Protein 9PYV (pdb70)

Radius of gyration: 16.97 Å; Cα contacts (8 Å, |Δi|>4): 431; chains: 1; bounding box: 30×45×48 Å

Nearest PDB structures (foldseek):
  2jhq-assembly1_A  TM=9.479E-01  e=1.042E-28  Vibrio cholerae
  3tr7-assembly1_A  TM=9.504E-01  e=1.288E-27  Coxiella burnetii
  3zor-assembly1_A  TM=9.612E-01  e=3.854E-27  Bacillus subtilis subsp. subtilis str. 168
  8ail-assembly1_M  TM=9.532E-01  e=1.399E-26  Bacillus wiedmannii
  8i6d-assembly1_A  TM=9.274E-01  e=1.652E-24  Mycobacterium tuberculosis H37Rv

Structure (mmCIF, N/CA/C/O backbone):
data_9PYV
#
_entry.id   9PYV
#
_cell.length_a   32.629
_cell.length_b   63.006
_cell.length_c   126.224
_cell.angle_alpha   90.00
_cell.angle_beta   90.00
_cell.angle_gamma   90.00
#
_symmetry.space_group_name_H-M   'P 21 21 21'
#
loop_
_entity.id
_entity.type
_entity.pdbx_description
1 polymer 'Uracil-DNA glycosylase'
2 non-polymer 'CHLORIDE ION'
3 non-polymer 'SULFATE ION'
4 water water
#
loop_
_atom_site.group_PDB
_atom_site.id
_atom_site.type_symbol
_atom_site.label_atom_id
_atom_site.label_alt_id
_atom_site.label_comp_id
_atom_site.label_asym_id
_atom_site.label_entity_id
_atom_site.label_seq_id
_atom_site.pdbx_PDB_ins_code
_atom_site.Cartn_x
_atom_site.Cartn_y
_atom_site.Cartn_z
_atom_site.occupancy
_atom_site.B_iso_or_equiv
_atom_site.auth_seq_id
_atom_site.auth_comp_id
_atom_site.auth_asym_id
_atom_site.auth_atom_id
_atom_site.pdbx_PDB_model_num
ATOM 1 N N . THR A 1 9 ? -12.279 -12.817 -28.052 1.00 37.60 33 THR A N 1
ATOM 2 C CA . THR A 1 9 ? -12.048 -11.379 -27.843 1.00 35.15 33 THR A CA 1
ATOM 3 C C . THR A 1 9 ? -12.324 -10.610 -29.132 1.00 36.36 33 THR A C 1
ATOM 4 O O . THR A 1 9 ? -11.838 -11.008 -30.195 1.00 40.20 33 THR A O 1
ATOM 8 N N . PRO A 1 10 ? -13.080 -9.509 -29.043 1.00 34.85 34 PRO A N 1
ATOM 9 C CA . PRO A 1 10 ? -13.288 -8.670 -30.233 1.00 33.75 34 PRO A CA 1
ATOM 10 C C . PRO A 1 10 ? -11.966 -8.197 -30.819 1.00 31.45 34 PRO A C 1
ATOM 11 O O . PRO A 1 10 ? -11.022 -7.887 -30.090 1.00 27.76 34 PRO A O 1
ATOM 15 N N . THR A 1 11 ? -11.917 -8.105 -32.146 1.00 28.14 35 THR A N 1
ATOM 16 C CA . THR A 1 11 ? -10.752 -7.525 -32.787 1.00 27.90 35 THR A CA 1
ATOM 17 C C . THR A 1 11 ? -10.490 -6.125 -32.232 1.00 20.80 35 THR A C 1
ATOM 18 O O . THR A 1 11 ? -11.385 -5.442 -31.722 1.00 20.90 35 THR A O 1
ATOM 22 N N . LEU A 1 12 ? -9.242 -5.682 -32.343 1.00 16.93 36 LEU A N 1
ATOM 23 C CA . LEU A 1 12 ? -8.918 -4.366 -31.809 1.00 16.26 36 LEU A CA 1
ATOM 24 C C . LEU A 1 12 ? -9.680 -3.280 -32.558 1.00 19.73 36 LEU A C 1
ATOM 25 O O . LEU A 1 12 ? -10.166 -2.324 -31.948 1.00 16.66 36 LEU A O 1
ATOM 30 N N . GLU A 1 13 ? -9.826 -3.428 -33.882 1.00 19.61 37 GLU A N 1
ATOM 31 C CA . GLU A 1 13 ? -10.578 -2.432 -34.643 1.00 18.53 37 GLU A CA 1
ATOM 32 C C . GLU A 1 13 ? -12.018 -2.351 -34.148 1.00 20.36 37 GLU A C 1
ATOM 33 O O . GLU A 1 13 ? -12.573 -1.257 -33.994 1.00 20.78 37 GLU A O 1
ATOM 39 N N . SER A 1 14 ? -12.625 -3.493 -33.841 1.00 19.45 38 SER A N 1
ATOM 40 C CA . SER A 1 14 ? -13.993 -3.452 -33.356 1.00 20.84 38 SER A CA 1
ATOM 41 C C . SER A 1 14 ? -14.049 -2.787 -31.983 1.00 18.35 38 SER A C 1
ATOM 42 O O . SER A 1 14 ? -15.049 -2.141 -31.653 1.00 19.74 38 SER A O 1
ATOM 45 N N . GLN A 1 15 ? -12.969 -2.892 -31.190 1.00 18.13 39 GLN A N 1
ATOM 46 C CA . GLN A 1 15 ? -12.941 -2.230 -29.886 1.00 18.49 39 GLN A CA 1
ATOM 47 C C . GLN A 1 15 ? -12.763 -0.720 -30.046 1.00 15.71 39 GLN A C 1
ATOM 48 O O . GLN A 1 15 ? -13.375 0.053 -29.307 1.00 15.28 39 GLN A O 1
ATOM 54 N N . PHE A 1 16 ? -11.974 -0.271 -31.033 1.00 18.47 40 PHE A N 1
ATOM 55 C CA . PHE A 1 16 ? -11.942 1.160 -31.335 1.00 15.25 40 PHE A CA 1
ATOM 56 C C . PHE A 1 16 ? -13.317 1.645 -31.790 1.00 20.17 40 PHE A C 1
ATOM 57 O O . PHE A 1 16 ? -13.772 2.732 -31.405 1.00 18.37 40 PHE A O 1
ATOM 65 N N . ASP A 1 17 ? -13.964 0.875 -32.669 1.00 19.22 41 ASP A N 1
ATOM 66 C CA . ASP A 1 17 ? -15.247 1.303 -33.221 1.00 21.33 41 ASP A CA 1
ATOM 67 C C . ASP A 1 17 ? -16.327 1.379 -32.145 1.00 22.38 41 ASP A C 1
ATOM 68 O O . ASP A 1 17 ? -17.268 2.171 -32.271 1.00 22.54 41 ASP A O 1
ATOM 73 N N . ALA A 1 18 ? -16.216 0.565 -31.089 1.00 18.17 42 ALA A N 1
ATOM 74 C CA . ALA A 1 18 ? -17.206 0.550 -30.019 1.00 20.59 42 ALA A CA 1
ATOM 75 C C . ALA A 1 18 ? -17.073 1.715 -29.047 1.00 21.31 42 ALA A C 1
ATOM 76 O O . ALA A 1 18 ? -17.932 1.875 -28.172 1.00 22.83 42 ALA A O 1
ATOM 78 N N . LEU A 1 19 ? -16.017 2.513 -29.147 1.00 19.34 43 LEU A N 1
ATOM 79 C CA . LEU A 1 19 ? -15.862 3.630 -28.235 1.00 17.08 43 LEU A CA 1
ATOM 80 C C . LEU A 1 19 ? -16.955 4.668 -28.469 1.00 17.05 43 LEU A C 1
ATOM 81 O O . LEU A 1 19 ? -17.508 4.760 -29.562 1.00 20.72 43 LEU A O 1
ATOM 86 N N . PRO A 1 20 ? -17.265 5.475 -27.450 1.00 19.61 44 PRO A N 1
ATOM 87 C CA . PRO A 1 20 ? -18.233 6.554 -27.642 1.00 25.98 44 PRO A CA 1
ATOM 88 C C . PRO A 1 20 ? -17.742 7.543 -28.681 1.00 20.68 44 PRO A C 1
ATOM 89 O O . PRO A 1 20 ? -16.526 7.724 -28.857 1.00 19.05 44 PRO A O 1
ATOM 93 N N . PRO A 1 21 ? -18.654 8.252 -29.340 1.00 24.22 45 PRO A N 1
ATOM 94 C CA . PRO A 1 21 ? -18.208 9.169 -30.408 1.00 23.35 45 PRO A CA 1
ATOM 95 C C . PRO A 1 21 ? -17.205 10.200 -29.926 1.00 24.41 45 PRO A C 1
ATOM 96 O O . PRO A 1 21 ? -16.291 10.566 -30.673 1.00 19.62 45 PRO A O 1
ATOM 100 N N . ASP A 1 22 ? -17.360 10.681 -28.692 1.00 16.95 46 ASP A N 1
ATOM 101 C CA . ASP A 1 22 ? -16.430 11.669 -28.151 1.00 18.31 46 ASP A CA 1
ATOM 102 C C . ASP A 1 22 ? -15.007 11.117 -28.051 1.00 18.49 46 ASP A C 1
ATOM 103 O O . ASP A 1 22 ? -14.031 11.828 -28.331 1.00 15.50 46 ASP A O 1
ATOM 108 N N . TRP A 1 23 ? -14.852 9.851 -27.654 1.00 15.40 47 TRP A N 1
ATOM 109 C CA . TRP A 1 23 ? -13.506 9.275 -27.645 1.00 11.87 47 TRP A CA 1
ATOM 110 C C . TRP A 1 23 ? -13.009 9.006 -29.072 1.00 16.27 47 TRP A C 1
ATOM 111 O O . TRP A 1 23 ? -11.830 9.219 -29.380 1.00 12.70 47 TRP A O 1
ATOM 122 N N . ARG A 1 24 ? -13.890 8.541 -29.956 1.00 12.82 48 ARG A N 1
ATOM 123 C CA . ARG A 1 24 ? -13.460 8.308 -31.340 1.00 18.08 48 ARG A CA 1
ATOM 124 C C . ARG A 1 24 ? -12.960 9.602 -31.977 1.00 12.65 48 ARG A C 1
ATOM 125 O O . ARG A 1 24 ? -11.980 9.600 -32.726 1.00 14.60 48 ARG A O 1
ATOM 133 N N . ALA A 1 25 ? -13.601 10.726 -31.664 1.00 14.69 49 ALA A N 1
ATOM 134 C CA . ALA A 1 25 ? -13.137 12.006 -32.183 1.00 17.49 49 ALA A CA 1
ATOM 135 C C . ALA A 1 25 ? -11.748 12.363 -31.657 1.00 17.54 49 ALA A C 1
ATOM 136 O O . ALA A 1 25 ? -10.906 12.885 -32.403 1.00 16.63 49 ALA A O 1
ATOM 138 N N . ILE A 1 26 ? -11.486 12.092 -30.374 1.00 12.97 50 ILE A N 1
ATOM 139 C CA . ILE A 1 26 ? -10.167 12.358 -29.799 1.00 15.32 50 ILE A CA 1
ATOM 140 C C . ILE A 1 26 ? -9.106 11.434 -30.399 1.00 13.17 50 ILE A C 1
ATOM 141 O O . ILE A 1 26 ? -7.946 11.834 -30.550 1.00 16.11 50 ILE A O 1
ATOM 146 N N . LEU A 1 27 ? -9.459 10.199 -30.748 1.00 13.45 51 LEU A N 1
ATOM 147 C CA . LEU A 1 27 ? -8.472 9.264 -31.289 1.00 12.89 51 LEU A CA 1
ATOM 148 C C . LEU A 1 27 ? -8.325 9.350 -32.808 1.00 12.92 51 LEU A C 1
ATOM 149 O O . LEU A 1 27 ? -7.444 8.680 -33.373 1.00 15.37 51 LEU A O 1
ATOM 154 N N . GLU A 1 28 ? -9.141 10.160 -33.477 1.00 14.09 52 GLU A N 1
ATOM 155 C CA . GLU A 1 28 ? -9.148 10.158 -34.938 1.00 17.64 52 GLU A CA 1
ATOM 156 C C . GLU A 1 28 ? -7.780 10.437 -35.545 1.00 18.49 52 GLU A C 1
ATOM 157 O O . GLU A 1 28 ? -7.467 9.823 -36.570 1.00 16.96 52 GLU A O 1
ATOM 163 N N . PRO A 1 29 ? -6.930 11.309 -35.001 1.00 13.29 53 PRO A N 1
ATOM 164 C CA . PRO A 1 29 ? -5.603 11.473 -35.620 1.00 13.35 53 PRO A CA 1
ATOM 165 C C . PRO A 1 29 ? -4.828 10.180 -35.645 1.00 14.54 53 PRO A C 1
ATOM 166 O O . PRO A 1 29 ? -4.080 9.925 -36.593 1.00 16.85 53 PRO A O 1
ATOM 170 N N . PHE A 1 30 ? -5.002 9.332 -34.628 1.00 11.56 54 PHE A N 1
ATOM 171 C CA . PHE A 1 30 ? -4.294 8.057 -34.636 1.00 10.80 54 PHE A CA 1
ATOM 172 C C . PHE A 1 30 ? -4.973 7.055 -35.559 1.00 11.51 54 PHE A C 1
ATOM 173 O O . PHE A 1 30 ? -4.307 6.346 -36.326 1.00 12.70 54 PHE A O 1
ATOM 181 N N . VAL A 1 31 ? -6.299 7.014 -35.534 1.00 13.50 55 VAL A N 1
ATOM 182 C CA . VAL A 1 31 ? -7.014 6.045 -36.350 1.00 15.94 55 VAL A CA 1
ATOM 183 C C . VAL A 1 31 ? -6.805 6.325 -37.838 1.00 18.21 55 VAL A C 1
ATOM 184 O O . VAL A 1 31 ? -6.86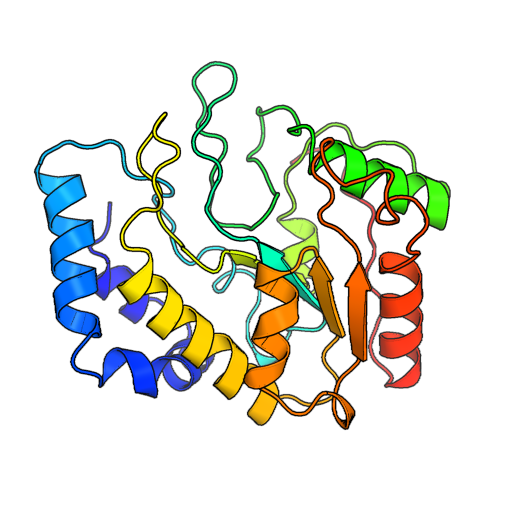9 5.411 -38.676 1.00 20.54 55 VAL A O 1
ATOM 188 N N . ALA A 1 32 ? -6.555 7.583 -38.198 1.00 14.89 56 ALA A N 1
ATOM 189 C CA . ALA A 1 32 ? -6.306 7.977 -39.568 1.00 16.36 56 ALA A CA 1
ATOM 190 C C . ALA A 1 32 ? -4.847 7.832 -39.975 1.00 18.45 56 ALA A C 1
ATOM 191 O O . ALA A 1 32 ? -4.527 8.034 -41.143 1.00 22.62 56 ALA A O 1
ATOM 193 N N . SER A 1 33 ? -3.961 7.515 -39.035 1.00 17.26 57 SER A N 1
ATOM 194 C CA . SER A 1 33 ? -2.529 7.449 -39.268 1.00 18.36 57 SER A CA 1
ATOM 195 C C . SER A 1 33 ? -2.117 6.085 -39.813 1.00 20.83 57 SER A C 1
ATOM 196 O O . SER A 1 33 ? -2.857 5.103 -39.736 1.00 18.34 57 SER A O 1
ATOM 199 N N . ASP A 1 34 ? -0.887 6.035 -40.341 1.00 22.36 58 ASP A N 1
ATOM 200 C CA . ASP A 1 34 ? -0.290 4.799 -40.827 1.00 22.83 58 ASP A CA 1
ATOM 201 C C . ASP A 1 34 ? 0.005 3.788 -39.729 1.00 21.24 58 ASP A C 1
ATOM 202 O O . ASP A 1 34 ? 0.316 2.642 -40.046 1.00 19.95 58 ASP A O 1
ATOM 207 N N . ALA A 1 35 ? -0.054 4.176 -38.454 1.00 17.94 59 ALA A N 1
ATOM 208 C CA . ALA A 1 35 ? 0.223 3.243 -37.370 1.00 15.53 59 ALA A CA 1
ATOM 209 C C . ALA A 1 35 ? -0.987 2.439 -36.916 1.00 15.06 59 ALA A C 1
ATOM 210 O O . ALA A 1 35 ? -0.807 1.456 -36.186 1.00 16.14 59 ALA A O 1
ATOM 212 N N . TYR A 1 36 ? -2.209 2.847 -37.290 1.00 16.91 60 TYR A N 1
ATOM 213 C CA . TYR A 1 36 ? -3.426 2.199 -36.788 1.00 14.57 60 TYR A CA 1
ATOM 214 C C . TYR A 1 36 ? -3.555 0.754 -37.263 1.00 14.28 60 TYR A C 1
ATOM 215 O O . TYR A 1 36 ? -3.699 -0.168 -36.456 1.00 14.04 60 TYR A O 1
ATOM 224 N N . ALA A 1 37 ? -3.591 0.545 -38.582 1.00 15.03 61 ALA A N 1
ATOM 225 C CA . ALA A 1 37 ? -3.758 -0.815 -39.095 1.00 14.44 61 ALA A CA 1
ATOM 226 C C . ALA A 1 37 ? -2.669 -1.752 -38.597 1.00 15.96 61 ALA A C 1
ATOM 227 O O . ALA A 1 37 ? -2.993 -2.873 -38.170 1.00 14.76 61 ALA A O 1
ATOM 229 N N . PRO A 1 38 ? -1.380 -1.383 -38.607 1.00 14.07 62 PRO A N 1
ATOM 230 C CA . PRO A 1 38 ? -0.371 -2.321 -38.090 1.00 15.52 62 PRO A CA 1
ATOM 231 C C . PRO A 1 38 ? -0.570 -2.691 -36.629 1.00 16.66 62 PRO A C 1
ATOM 232 O O . PRO A 1 38 ? -0.339 -3.846 -36.254 1.00 15.57 62 PRO A O 1
ATOM 236 N N . LEU A 1 39 ? -0.927 -1.731 -35.774 1.00 14.24 63 LEU A N 1
ATOM 237 C CA . LEU A 1 39 ? -1.228 -2.062 -34.375 1.00 12.70 63 LEU A CA 1
ATOM 238 C C . LEU A 1 39 ? -2.370 -3.064 -34.281 1.00 10.87 63 LEU A C 1
ATOM 239 O O . LEU A 1 39 ? -2.266 -4.074 -33.573 1.00 12.83 63 LEU A O 1
ATOM 244 N N . CYS A 1 40 ? -3.459 -2.822 -35.014 1.00 11.81 64 CYS A N 1
ATOM 245 C CA . CYS A 1 40 ? -4.594 -3.751 -35.009 1.00 14.69 64 CYS A CA 1
ATOM 246 C C . CYS A 1 40 ? -4.188 -5.144 -35.486 1.00 14.31 64 CYS A C 1
ATOM 247 O O . CYS A 1 40 ? -4.560 -6.152 -34.876 1.00 14.07 64 CYS A O 1
ATOM 250 N N . ARG A 1 41 ? -3.409 -5.221 -36.562 1.00 12.75 65 ARG A N 1
ATOM 251 C CA . ARG A 1 41 ? -3.007 -6.536 -37.054 1.00 11.84 65 ARG A CA 1
ATOM 252 C C . ARG A 1 41 ? -2.077 -7.234 -36.075 1.00 12.08 65 ARG A C 1
ATOM 253 O O . ARG A 1 41 ? -2.078 -8.462 -35.990 1.00 14.68 65 ARG A O 1
ATOM 261 N N . PHE A 1 42 ? -1.226 -6.480 -35.393 1.00 14.69 66 PHE A N 1
ATOM 262 C CA . PHE A 1 42 ? -0.299 -7.099 -34.452 1.00 13.97 66 PHE A CA 1
ATOM 263 C C . PHE A 1 42 ? -1.045 -7.705 -33.272 1.00 11.95 66 PHE A C 1
ATOM 264 O O . PHE A 1 42 ? -0.853 -8.882 -32.933 1.00 12.94 66 PHE A O 1
ATOM 272 N N . VAL A 1 43 ? -1.889 -6.902 -32.617 1.00 11.40 67 VAL A N 1
ATOM 273 C CA . VAL A 1 43 ? -2.623 -7.393 -31.450 1.00 12.59 67 VAL A CA 1
ATOM 274 C C . VAL A 1 43 ? -3.528 -8.556 -31.843 1.00 12.72 67 VAL A C 1
ATOM 275 O O . VAL A 1 43 ? -3.544 -9.595 -31.175 1.00 13.27 67 VAL A O 1
ATOM 279 N N . ASP A 1 44 ? -4.303 -8.394 -32.926 1.00 14.74 68 ASP A N 1
ATOM 280 C CA . ASP A 1 44 ? -5.168 -9.466 -33.404 1.00 13.50 68 ASP A CA 1
ATOM 281 C C . ASP A 1 44 ? -4.381 -10.723 -33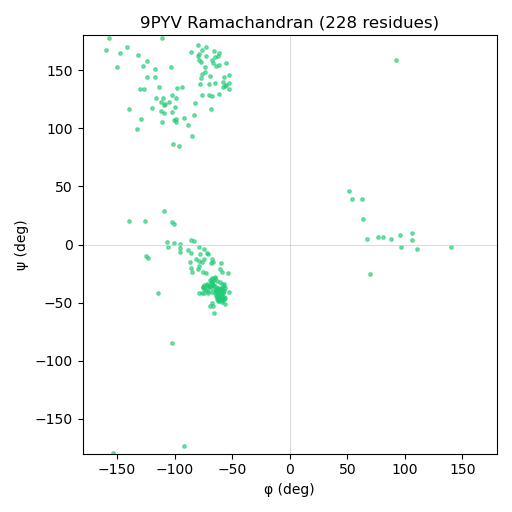.771 1.00 12.87 68 ASP A C 1
ATOM 282 O O . ASP A 1 44 ? -4.846 -11.843 -33.534 1.00 14.16 68 ASP A O 1
ATOM 287 N N . GLY A 1 45 ? -3.201 -10.563 -34.374 1.00 13.92 69 GLY A N 1
ATOM 288 C CA . GLY A 1 45 ? -2.413 -11.738 -34.735 1.00 12.60 69 GLY A CA 1
ATOM 289 C C . GLY A 1 45 ? -1.838 -12.444 -33.519 1.00 12.35 69 GLY A C 1
ATOM 290 O O . GLY A 1 45 ? -1.772 -13.678 -33.477 1.00 14.01 69 GLY A O 1
ATOM 291 N N . GLU A 1 46 ? -1.443 -11.671 -32.500 1.00 11.59 70 GLU A N 1
ATOM 292 C CA . GLU A 1 46 ? -0.967 -12.281 -31.258 1.00 12.09 70 GLU A CA 1
ATOM 293 C C . GLU A 1 46 ? -2.061 -13.119 -30.608 1.00 14.15 70 GLU A C 1
ATOM 294 O O . GLU A 1 46 ? -1.812 -14.242 -30.160 1.00 14.75 70 GLU A O 1
ATOM 300 N N . ARG A 1 47 ? -3.273 -12.567 -30.508 1.00 13.66 71 ARG A N 1
ATOM 301 C CA . ARG A 1 47 ? -4.391 -13.344 -29.984 1.00 13.99 71 ARG A CA 1
ATOM 302 C C . ARG A 1 47 ? -4.688 -14.560 -30.854 1.00 18.55 71 ARG A C 1
ATOM 303 O O . ARG A 1 47 ? -4.928 -15.664 -30.341 1.00 16.97 71 ARG A O 1
ATOM 311 N N . ALA A 1 48 ? -4.680 -14.380 -32.179 1.00 15.04 72 ALA A N 1
ATOM 312 C CA . ALA A 1 48 ? -4.992 -15.481 -33.084 1.00 16.27 72 ALA A CA 1
ATOM 313 C C . ALA A 1 48 ? -3.978 -16.606 -32.968 1.00 16.69 72 ALA A C 1
ATOM 314 O O . ALA A 1 48 ? -4.310 -17.771 -33.214 1.00 18.16 72 ALA A O 1
ATOM 316 N N . ALA A 1 49 ? -2.727 -16.272 -32.659 1.00 15.63 73 ALA A N 1
ATOM 317 C CA . ALA A 1 49 ? -1.681 -17.262 -32.495 1.00 16.11 73 ALA A CA 1
ATOM 318 C C . ALA A 1 49 ? -1.733 -17.961 -31.142 1.00 20.17 73 ALA A C 1
ATOM 319 O O . ALA A 1 49 ? -0.928 -18.860 -30.897 1.00 20.45 73 ALA A O 1
ATOM 321 N N . GLY A 1 50 ? -2.658 -17.576 -30.271 1.00 17.16 74 GLY A N 1
ATOM 322 C CA . GLY A 1 50 ? -2.875 -18.287 -29.036 1.00 23.61 74 GLY A CA 1
ATOM 323 C C . GLY A 1 50 ? -2.162 -17.705 -27.849 1.00 18.03 74 GLY A C 1
ATOM 324 O O . GLY A 1 50 ? -2.135 -18.346 -26.784 1.00 22.05 74 GLY A O 1
ATOM 325 N N . LYS A 1 51 ? -1.557 -16.536 -27.998 1.00 17.46 75 LYS A N 1
ATOM 326 C CA . LYS A 1 51 ? -0.906 -15.903 -26.864 1.00 19.55 75 LYS A CA 1
ATOM 327 C C . LYS A 1 51 ? -1.940 -15.338 -25.906 1.00 17.69 75 LYS A C 1
ATOM 328 O O . LYS A 1 51 ? -3.034 -14.934 -26.309 1.00 22.69 75 LYS A O 1
ATOM 334 N N . ALA A 1 52 ? -1.584 -15.346 -24.622 1.00 20.19 76 ALA A N 1
ATOM 335 C CA . ALA A 1 52 ? -2.434 -14.789 -23.571 1.00 21.20 76 ALA A CA 1
ATOM 336 C C . ALA A 1 52 ? -2.163 -13.291 -23.491 1.00 15.73 76 ALA A C 1
ATOM 337 O O . ALA A 1 52 ? -1.245 -12.839 -22.822 1.00 21.53 76 ALA A O 1
ATOM 339 N N . ILE A 1 53 ? -2.970 -12.529 -24.204 1.00 14.66 77 ILE A N 1
ATOM 340 C CA . ILE A 1 53 ? -2.859 -11.079 -24.283 1.00 14.28 77 ILE A CA 1
ATOM 341 C C . ILE A 1 53 ? -3.929 -10.496 -23.382 1.00 16.18 77 ILE A C 1
ATOM 342 O O . ILE A 1 53 ? -5.104 -10.864 -23.493 1.00 20.29 77 ILE A O 1
ATOM 347 N N . TYR A 1 54 ? -3.538 -9.590 -22.502 1.00 16.45 78 TYR A N 1
ATOM 348 C CA . TYR A 1 54 ? -4.451 -8.968 -21.557 1.00 15.41 78 TYR A CA 1
ATOM 349 C C . TYR A 1 54 ? -4.391 -7.460 -21.711 1.00 13.24 78 TYR A C 1
ATOM 350 O O . TYR A 1 54 ? -3.427 -6.923 -22.267 1.00 14.43 78 TYR A O 1
ATOM 359 N N . PRO A 1 55 ? -5.440 -6.749 -21.285 1.00 13.63 79 PRO A N 1
ATOM 360 C CA . PRO A 1 55 ? -6.753 -7.266 -20.886 1.00 13.63 79 PRO A CA 1
ATOM 361 C C . PRO A 1 55 ? -7.559 -7.559 -22.141 1.00 22.68 79 PRO A C 1
ATOM 362 O O . PRO A 1 55 ? -7.118 -7.254 -23.247 1.00 21.14 79 PRO A O 1
ATOM 366 N N . ALA A 1 56 ? -8.720 -8.196 -22.006 1.00 23.82 80 ALA A N 1
ATOM 367 C CA . ALA A 1 56 ? -9.603 -8.355 -23.157 1.00 32.61 80 ALA A CA 1
ATOM 368 C C . ALA A 1 56 ? -10.283 -7.036 -23.491 1.00 22.76 80 ALA A C 1
ATOM 369 O O . ALA A 1 56 ? -10.421 -6.677 -24.671 1.00 30.54 80 ALA A O 1
ATOM 371 N N . ASP A 1 57 ? -10.655 -6.279 -22.457 1.00 22.75 81 ASP A N 1
ATOM 372 C CA . ASP A 1 57 ? -11.370 -5.013 -22.598 1.00 22.98 81 ASP A CA 1
ATOM 373 C C . ASP A 1 57 ? -10.353 -3.881 -22.542 1.00 20.71 81 ASP A C 1
ATOM 374 O O . ASP A 1 57 ? -10.114 -3.245 -21.502 1.00 17.39 81 ASP A O 1
ATOM 379 N N . VAL A 1 58 ? -9.778 -3.604 -23.707 1.00 13.82 82 VAL A N 1
ATOM 380 C CA . VAL A 1 58 ? -8.583 -2.786 -23.786 1.00 12.69 82 VAL A CA 1
ATOM 381 C C . VAL A 1 58 ? -8.859 -1.343 -23.402 1.00 10.53 82 VAL A C 1
ATOM 382 O O . VAL A 1 58 ? -7.971 -0.644 -22.884 1.00 11.33 82 VAL A O 1
ATOM 386 N N . PHE A 1 59 ? -10.061 -0.858 -23.693 1.00 11.25 83 PHE A N 1
ATOM 387 C CA . PHE A 1 59 ? -10.394 0.544 -23.492 1.00 12.50 83 PHE A CA 1
ATOM 388 C C . PHE A 1 59 ? -11.362 0.742 -22.333 1.00 13.18 83 PHE A C 1
ATOM 389 O O . PHE A 1 59 ? -12.124 1.711 -22.314 1.00 14.21 83 PHE A O 1
ATOM 397 N N . ARG A 1 60 ? -11.326 -0.148 -21.341 1.00 15.03 84 ARG A N 1
ATOM 398 C CA A ARG A 1 60 ? -12.276 -0.049 -20.237 0.50 15.22 84 ARG A CA 1
ATOM 399 C CA B ARG A 1 60 ? -12.275 -0.050 -20.237 0.50 15.22 84 ARG A CA 1
ATOM 400 C C . ARG A 1 60 ? -12.214 1.323 -19.584 1.00 13.50 84 ARG A C 1
ATOM 401 O O . ARG A 1 60 ? -13.247 1.897 -19.230 1.00 13.93 84 ARG A O 1
ATOM 416 N N . ALA A 1 61 ? -11.008 1.868 -19.437 1.00 12.48 85 ALA A N 1
ATOM 417 C CA . ALA A 1 61 ? -10.831 3.177 -18.820 1.00 10.67 85 ALA A CA 1
ATOM 418 C C . ALA A 1 61 ? -11.613 4.250 -19.552 1.00 14.27 85 ALA A C 1
ATOM 419 O O . ALA A 1 61 ? -12.182 5.152 -18.922 1.00 13.77 85 ALA A O 1
ATOM 421 N N . LEU A 1 62 ? -11.627 4.188 -20.890 1.00 13.89 86 LEU A N 1
ATOM 422 C CA . LEU A 1 62 ? -12.349 5.164 -21.693 1.00 11.75 86 LEU A CA 1
ATOM 423 C C . LEU A 1 62 ? -13.853 4.927 -21.665 1.00 13.95 86 LEU 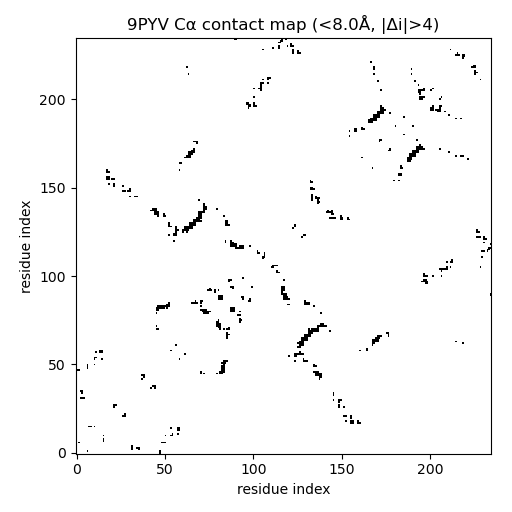A C 1
ATOM 424 O O . LEU A 1 62 ? -14.643 5.875 -21.720 1.00 15.38 86 LEU A O 1
ATOM 429 N N . ARG A 1 63 ? -14.283 3.676 -21.638 1.00 14.35 87 ARG A N 1
ATOM 430 C CA A ARG A 1 63 ? -15.712 3.392 -21.558 0.40 15.52 87 ARG A CA 1
ATOM 431 C CA B ARG A 1 63 ? -15.718 3.439 -21.579 0.60 15.47 87 ARG A CA 1
ATOM 432 C C . ARG A 1 63 ? -16.298 3.898 -20.246 1.00 16.79 87 ARG A C 1
ATOM 433 O O . ARG A 1 63 ? -17.446 4.366 -20.200 1.00 16.37 87 ARG A O 1
ATOM 448 N N . LEU A 1 64 ? -15.524 3.822 -19.163 1.00 14.32 88 LEU A N 1
ATOM 449 C CA . LEU A 1 64 ? -16.044 4.176 -17.852 1.00 16.16 88 LEU A CA 1
ATOM 450 C C . LEU A 1 64 ? -15.932 5.664 -17.569 1.00 13.14 88 LEU A C 1
ATOM 451 O O . LEU A 1 64 ? -16.648 6.173 -16.702 1.00 15.69 88 LEU A O 1
ATOM 456 N N . THR A 1 65 ? -15.056 6.361 -18.283 1.00 13.10 89 THR A N 1
ATOM 457 C CA . THR A 1 65 ? -14.817 7.783 -18.079 1.00 14.96 89 THR A CA 1
ATOM 458 C C . THR A 1 65 ? -14.838 8.479 -19.442 1.00 15.62 89 THR A C 1
ATOM 459 O O . THR A 1 65 ? -13.822 8.480 -20.139 1.00 14.18 89 THR A O 1
ATOM 463 N N . HIS A 1 66 ? -15.977 9.101 -19.791 1.00 11.68 90 HIS A N 1
ATOM 464 C CA . HIS A 1 66 ? -16.094 9.788 -21.069 1.00 15.72 90 HIS A CA 1
ATOM 465 C C . HIS A 1 66 ? -15.381 11.132 -21.022 1.00 15.24 90 HIS A C 1
ATOM 466 O O . HIS A 1 66 ? -15.181 11.692 -19.944 1.00 13.65 90 HIS A O 1
ATOM 473 N N . PRO A 1 67 ? -14.988 11.682 -22.182 1.00 12.49 91 PRO A N 1
ATOM 474 C CA . PRO A 1 67 ? -14.120 12.877 -22.155 1.00 14.28 91 PRO A CA 1
ATOM 475 C C . PRO A 1 67 ? -14.677 14.048 -21.368 1.00 13.99 91 PRO A C 1
ATOM 476 O O . PRO A 1 67 ? -13.937 14.670 -20.605 1.00 14.50 91 PRO A O 1
ATOM 480 N N . ASP A 1 68 ? -15.960 14.389 -21.554 1.00 14.64 92 ASP A N 1
ATOM 481 C CA . ASP A 1 68 ? -16.564 15.492 -20.813 1.00 19.29 92 ASP A CA 1
ATOM 482 C C . ASP A 1 68 ? -16.509 15.305 -19.306 1.00 16.78 92 ASP A C 1
ATOM 483 O O . ASP A 1 68 ? -16.616 16.293 -18.568 1.00 20.72 92 ASP A O 1
ATOM 488 N N . ASP A 1 69 ? -16.409 14.055 -18.846 1.00 13.55 93 ASP A N 1
ATOM 489 C CA . ASP A 1 69 ? -16.468 13.689 -17.442 1.00 13.78 93 ASP A CA 1
ATOM 490 C C . ASP A 1 69 ? -15.089 13.552 -16.810 1.00 12.31 93 ASP A C 1
ATOM 491 O O . ASP A 1 69 ? -15.007 13.398 -15.591 1.00 13.40 93 ASP A O 1
ATOM 496 N N . VAL A 1 70 ? -14.021 13.638 -17.602 1.00 13.22 94 VAL A N 1
ATOM 497 C CA . VAL A 1 70 ? -12.682 13.493 -17.069 1.00 9.61 94 VAL A CA 1
ATOM 498 C C . VAL A 1 70 ? -12.362 14.666 -16.164 1.00 11.81 94 VAL A C 1
ATOM 499 O O . VAL A 1 70 ? -12.485 15.837 -16.557 1.00 11.74 94 VAL A O 1
ATOM 503 N N . LYS A 1 71 ? -11.930 14.346 -14.951 1.00 10.71 95 LYS A N 1
ATOM 504 C CA . LYS A 1 71 ? -11.460 15.335 -13.998 1.00 10.48 95 LYS A CA 1
ATOM 505 C C . LYS A 1 71 ? -9.987 15.178 -13.685 1.00 11.83 95 LYS A C 1
ATOM 506 O O . LYS A 1 71 ? -9.285 16.171 -13.506 1.00 12.44 95 LYS A O 1
ATOM 512 N N . VAL A 1 72 ? -9.542 13.940 -13.520 1.00 9.43 96 VAL A N 1
ATOM 513 C CA . VAL A 1 72 ? -8.187 13.600 -13.109 1.00 10.57 96 VAL A CA 1
ATOM 514 C C . VAL A 1 72 ? -7.674 12.564 -14.087 1.00 10.01 96 VAL A C 1
ATOM 515 O O . VAL A 1 72 ? -8.386 11.613 -14.406 1.00 11.46 96 VAL A O 1
ATOM 519 N N . VAL A 1 73 ? -6.448 12.752 -14.574 1.00 7.96 97 VAL A N 1
ATOM 520 C CA . VAL A 1 73 ? -5.786 11.772 -15.430 1.00 7.97 97 VAL A CA 1
ATOM 521 C C . VAL A 1 73 ? -4.619 11.184 -14.652 1.00 8.28 97 VAL A C 1
ATOM 522 O O . VAL A 1 73 ? -3.739 11.915 -14.188 1.00 9.28 97 VAL A O 1
ATOM 526 N N . ILE A 1 74 ? -4.615 9.866 -14.501 1.00 7.79 98 ILE A N 1
ATOM 527 C CA . ILE A 1 74 ? -3.541 9.165 -13.811 1.00 7.43 98 ILE A CA 1
ATOM 528 C C . ILE A 1 74 ? -2.939 8.222 -14.821 1.00 8.48 98 ILE A C 1
ATOM 529 O O . ILE A 1 74 ? -3.630 7.318 -15.284 1.00 11.39 98 ILE A O 1
ATOM 534 N N . LEU A 1 75 ? -1.657 8.416 -15.144 1.00 8.90 99 LEU A N 1
ATOM 535 C CA . LEU A 1 75 ? -1.001 7.594 -16.144 1.00 8.88 99 LEU A CA 1
ATOM 536 C C . LEU A 1 75 ? -0.277 6.406 -15.518 1.00 11.72 99 LEU A C 1
ATOM 537 O O . LEU A 1 75 ? 0.445 6.541 -14.527 1.00 11.86 99 LEU A O 1
ATOM 542 N N . GLY A 1 76 ? -0.441 5.237 -16.134 1.00 11.27 100 GLY A N 1
ATOM 543 C CA . GLY A 1 76 ? 0.437 4.112 -15.904 1.00 14.08 100 GLY A CA 1
ATOM 544 C C . GLY A 1 76 ? 1.246 3.867 -17.166 1.00 19.53 100 GLY A C 1
ATOM 545 O O . GLY A 1 76 ? 1.080 4.547 -18.170 1.00 15.64 100 GLY A O 1
ATOM 546 N N . GLN A 1 77 ? 2.143 2.884 -17.098 1.00 15.17 101 GLN A N 1
ATOM 547 C CA . GLN A 1 77 ? 2.932 2.577 -18.289 1.00 14.50 101 GLN A CA 1
ATOM 548 C C . GLN A 1 77 ? 2.358 1.321 -18.951 1.00 23.09 101 GLN A C 1
ATOM 549 O O . GLN A 1 77 ? 1.536 1.423 -19.866 1.00 20.07 101 GLN A O 1
ATOM 555 N N . ASP A 1 78 ? 2.752 0.179 -18.504 1.00 24.28 102 ASP A N 1
ATOM 556 C CA . ASP A 1 78 ? 2.253 -1.063 -19.092 1.00 17.16 102 ASP A CA 1
ATOM 557 C C . ASP A 1 78 ? 1.193 -1.671 -18.175 1.00 18.98 102 ASP A C 1
ATOM 558 O O . ASP A 1 78 ? 1.213 -1.450 -16.964 1.00 19.68 102 ASP A O 1
ATOM 563 N N . PRO A 1 79 ? 0.247 -2.439 -18.704 1.00 18.12 103 PRO A N 1
ATOM 564 C CA . PRO A 1 79 ? -0.661 -3.183 -17.828 1.00 14.14 103 PRO A CA 1
ATOM 565 C C . PRO A 1 79 ? 0.108 -4.209 -17.008 1.00 14.96 103 PRO A C 1
ATOM 566 O O . PRO A 1 79 ? 1.174 -4.667 -17.409 1.00 19.36 103 PRO A O 1
ATOM 570 N N . TYR A 1 80 ? -0.442 -4.561 -15.830 1.00 16.87 104 TYR A N 1
ATOM 571 C CA . TYR A 1 80 ? 0.129 -5.639 -15.036 1.00 17.25 104 TYR A CA 1
ATOM 572 C C . TYR A 1 80 ? 0.273 -6.891 -15.884 1.00 18.24 104 TYR A C 1
ATOM 573 O O . TYR A 1 80 ? -0.617 -7.232 -16.668 1.00 21.01 104 TYR A O 1
ATOM 582 N N . HIS A 1 81 ? 1.383 -7.603 -15.722 1.00 20.04 105 HIS A N 1
ATOM 583 C CA . HIS A 1 81 ? 1.551 -8.846 -16.447 1.00 22.04 105 HIS A CA 1
ATOM 584 C C . HIS A 1 81 ? 1.383 -10.054 -15.546 1.00 23.71 105 HIS A C 1
ATOM 585 O O . HIS A 1 81 ? 1.446 -11.181 -16.031 1.00 26.57 105 HIS A O 1
ATOM 592 N N . GLY A 1 82 ? 1.162 -9.838 -14.257 1.00 25.28 106 GLY A N 1
ATOM 593 C CA . GLY A 1 82 ? 1.058 -10.918 -13.307 1.00 29.28 106 GLY A CA 1
ATOM 594 C C . GLY A 1 82 ? -0.368 -11.387 -13.120 1.00 26.91 106 GLY A C 1
ATOM 595 O O . GLY A 1 82 ? -1.302 -10.973 -13.812 1.00 24.92 106 GLY A O 1
ATOM 596 N N . GLU A 1 83 ? -0.521 -12.285 -12.151 1.00 32.17 107 GLU A N 1
ATOM 597 C CA . GLU A 1 83 ? -1.811 -12.849 -11.814 1.00 29.97 107 GLU A CA 1
ATOM 598 C C . GLU A 1 83 ? -1.824 -13.131 -10.324 1.00 33.05 107 GLU A C 1
ATOM 599 O O . GLU A 1 83 ? -0.777 -13.187 -9.670 1.00 33.12 107 GLU A O 1
ATOM 605 N N . ASP A 1 84 ? -3.027 -13.348 -9.811 1.00 35.71 108 ASP A N 1
ATOM 606 C CA . ASP A 1 84 ? -3.229 -13.659 -8.403 1.00 33.66 108 ASP A CA 1
ATOM 607 C C . ASP A 1 84 ? -4.293 -14.739 -8.316 1.00 35.09 108 ASP A C 1
ATOM 608 O O . ASP A 1 84 ? -5.438 -14.512 -8.723 1.00 36.93 108 ASP A O 1
ATOM 613 N N . ARG A 1 85 ? -3.911 -15.909 -7.809 1.00 43.96 109 ARG A N 1
ATOM 614 C CA . ARG A 1 85 ? -4.810 -17.064 -7.730 1.00 53.72 109 ARG A CA 1
ATOM 615 C C . ARG A 1 85 ? -5.414 -17.383 -9.097 1.00 43.01 109 ARG A C 1
ATOM 616 O O . ARG A 1 85 ? -6.596 -17.706 -9.219 1.00 46.89 109 ARG A O 1
ATOM 624 N N . GLY A 1 86 ? -4.600 -17.262 -10.145 1.00 52.06 110 GLY A N 1
ATOM 625 C CA . GLY A 1 86 ? -5.050 -17.559 -11.492 1.00 47.00 110 GLY A CA 1
ATOM 626 C C . GLY A 1 86 ? -5.919 -16.512 -12.153 1.00 44.61 110 GLY A C 1
ATOM 627 O O . GLY A 1 86 ? -6.437 -16.765 -13.247 1.00 46.79 110 GLY A O 1
ATOM 628 N N . ILE A 1 87 ? -6.107 -15.350 -11.539 1.00 29.55 111 ILE A N 1
ATOM 629 C CA . ILE A 1 87 ? -6.882 -14.265 -12.131 1.00 33.66 111 ILE A CA 1
ATOM 630 C C . ILE A 1 87 ? -5.889 -13.212 -12.620 1.00 23.57 111 ILE A C 1
ATOM 631 O O . ILE A 1 87 ? -5.087 -12.721 -11.812 1.00 27.79 111 ILE A O 1
ATOM 636 N N . PRO A 1 88 ? -5.897 -12.858 -13.904 1.00 25.56 112 PRO A N 1
ATOM 637 C CA . PRO A 1 88 ? -4.982 -11.815 -14.376 1.00 24.90 112 PRO A CA 1
ATOM 638 C C . PRO A 1 88 ? -5.188 -10.506 -13.635 1.00 20.81 112 PRO A C 1
ATOM 639 O O . PRO A 1 88 ? -6.315 -10.069 -13.399 1.00 21.05 112 PRO A O 1
ATOM 643 N N . GLN A 1 89 ? -4.073 -9.847 -13.323 1.00 20.43 113 GLN A N 1
ATOM 644 C CA . GLN A 1 89 ? -4.134 -8.555 -12.657 1.00 16.52 113 GLN A CA 1
ATOM 645 C C . GLN A 1 89 ? -4.621 -7.427 -13.567 1.00 16.58 113 GLN A C 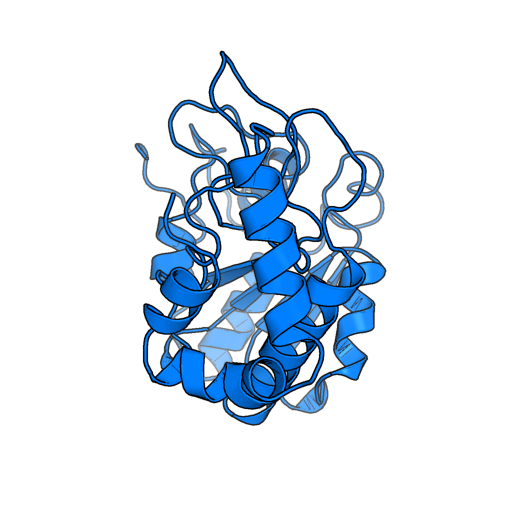1
ATOM 646 O O . GLN A 1 89 ? -5.266 -6.489 -13.089 1.00 17.62 113 GLN A O 1
ATOM 652 N N . ALA A 1 90 ? -4.290 -7.464 -14.848 1.00 16.95 114 ALA A N 1
ATOM 653 C CA . ALA A 1 90 ? -4.701 -6.399 -15.752 1.00 14.06 114 ALA A CA 1
ATOM 654 C C . ALA A 1 90 ? -6.173 -6.539 -16.117 1.00 18.41 114 ALA A C 1
ATOM 655 O O . ALA A 1 90 ? -6.608 -7.603 -16.566 1.00 21.45 114 ALA A O 1
ATOM 657 N N . HIS A 1 91 ? -6.951 -5.453 -15.955 1.00 16.76 115 HIS A N 1
ATOM 658 C CA . HIS A 1 91 ? -8.333 -5.513 -16.414 1.00 18.25 115 HIS A CA 1
ATOM 659 C C . HIS A 1 91 ? -8.803 -4.223 -17.089 1.00 17.76 115 HIS A C 1
ATOM 660 O O . HIS A 1 91 ? -10.017 -4.021 -17.225 1.00 18.25 115 HIS A O 1
ATOM 667 N N . GLY A 1 92 ? -7.880 -3.380 -17.558 1.00 13.57 116 GLY A N 1
ATOM 668 C CA . GLY A 1 92 ? -8.214 -2.274 -18.435 1.00 15.13 116 GLY A CA 1
ATOM 669 C C . GLY A 1 92 ? -8.164 -0.905 -17.776 1.00 13.38 116 GLY A C 1
ATOM 670 O O . GLY A 1 92 ? -8.510 0.086 -18.432 1.00 13.11 116 GLY A O 1
ATOM 671 N N . LEU A 1 93 ? -7.756 -0.829 -16.529 1.00 13.80 117 LEU A N 1
ATOM 672 C CA . LEU A 1 93 ? -7.579 0.419 -15.795 1.00 12.75 117 LEU A CA 1
ATOM 673 C C . LEU A 1 93 ? -6.167 0.441 -15.234 1.00 11.96 117 LEU A C 1
ATOM 674 O O . LEU A 1 93 ? -5.713 -0.561 -14.679 1.00 13.08 117 LEU A O 1
ATOM 679 N N . ALA A 1 94 ? -5.475 1.562 -15.379 1.00 11.51 118 ALA A N 1
ATOM 680 C CA . ALA A 1 94 ? -4.167 1.699 -14.752 1.00 8.43 118 ALA A CA 1
ATOM 681 C C . ALA A 1 94 ? -4.251 1.442 -13.245 1.00 8.20 118 ALA A C 1
ATOM 682 O O . ALA A 1 94 ? -5.169 1.922 -12.592 1.00 9.62 118 ALA A O 1
ATOM 684 N N . PHE A 1 95 ? -3.271 0.692 -12.705 1.00 10.31 119 PHE A N 1
ATOM 685 C CA . PHE A 1 95 ? -3.049 0.433 -11.285 1.00 12.16 119 PHE A CA 1
ATOM 686 C C . PHE A 1 95 ? -4.098 -0.462 -10.632 1.00 14.25 119 PHE A C 1
ATOM 687 O O . PHE A 1 95 ? -3.790 -1.169 -9.674 1.00 14.19 119 PHE A O 1
ATOM 695 N N . SER A 1 96 ? -5.297 -0.485 -11.189 1.00 13.19 120 SER A N 1
ATOM 696 C CA . SER A 1 96 ? -6.416 -1.249 -10.642 1.00 12.35 120 SER A CA 1
ATOM 697 C C . SER A 1 96 ? -6.233 -2.747 -10.876 1.00 15.25 120 SER A C 1
ATOM 698 O O . SER A 1 96 ? -5.531 -3.179 -11.798 1.00 12.77 120 SER A O 1
ATOM 701 N N . VAL A 1 97 ? -6.830 -3.541 -9.991 1.00 10.71 121 VAL A N 1
ATOM 702 C CA . VAL A 1 97 ? -6.952 -4.983 -10.204 1.00 13.09 121 VAL A CA 1
ATOM 703 C C . VAL A 1 97 ? -8.408 -5.388 -10.042 1.00 17.36 121 VAL A C 1
ATOM 704 O O . VAL A 1 97 ? -9.166 -4.751 -9.301 1.00 19.63 121 VAL A O 1
ATOM 708 N N . PRO A 1 98 ? -8.830 -6.462 -10.683 1.00 18.39 122 PRO A N 1
ATOM 709 C CA . PRO A 1 98 ? -10.237 -6.827 -10.654 1.00 16.73 122 PRO A CA 1
ATOM 710 C C . PRO A 1 98 ? -10.629 -7.449 -9.329 1.00 23.80 122 PRO A C 1
ATOM 711 O O . PRO A 1 98 ? -9.766 -7.830 -8.523 1.00 21.65 122 PRO A O 1
ATOM 715 N N . PRO A 1 99 ? -11.929 -7.589 -9.077 1.00 22.72 123 PRO A N 1
ATOM 716 C CA . PRO A 1 99 ? -12.366 -8.244 -7.843 1.00 27.25 123 PRO A CA 1
ATOM 717 C C . PRO A 1 99 ? -11.761 -9.632 -7.727 1.00 26.24 123 PRO A C 1
ATOM 718 O O . PRO A 1 99 ? -11.698 -10.397 -8.696 1.00 25.81 123 PRO A O 1
ATOM 722 N N . GLY A 1 100 ? -11.291 -9.945 -6.527 1.00 29.29 124 GLY A N 1
ATOM 723 C CA . GLY A 1 100 ? -10.696 -11.233 -6.250 1.00 27.83 124 GLY A CA 1
ATOM 724 C C . GLY A 1 100 ? -9.192 -11.255 -6.339 1.00 29.25 124 GLY A C 1
ATOM 725 O O . GLY A 1 100 ? -8.589 -12.304 -6.087 1.00 31.94 124 GLY A O 1
ATOM 726 N N . VAL A 1 101 ? -8.573 -10.133 -6.699 1.00 25.26 125 VAL A N 1
ATOM 727 C CA . VAL A 1 101 ? -7.132 -10.016 -6.847 1.00 23.38 125 VAL A CA 1
ATOM 728 C C . VAL A 1 101 ? -6.629 -9.066 -5.768 1.00 21.10 125 VAL A C 1
ATOM 729 O O . VAL A 1 101 ? -7.222 -8.005 -5.535 1.00 23.69 125 VAL A O 1
ATOM 733 N N . ARG A 1 102 ? -5.543 -9.436 -5.129 1.00 25.28 126 ARG A N 1
ATOM 734 C CA . ARG A 1 102 ? -5.014 -8.587 -4.075 1.00 23.29 126 ARG A CA 1
ATOM 735 C C . ARG A 1 102 ? -4.302 -7.381 -4.674 1.00 21.15 126 ARG A C 1
ATOM 736 O O . ARG A 1 102 ? -3.688 -7.482 -5.734 1.00 20.28 126 ARG A O 1
ATOM 744 N N . PRO A 1 103 ? -4.345 -6.232 -4.007 1.00 17.50 127 PRO A N 1
ATOM 745 C CA . PRO A 1 103 ? -3.649 -5.063 -4.525 1.00 14.89 127 PRO A CA 1
ATOM 746 C C . PRO A 1 103 ? -2.157 -5.308 -4.621 1.00 15.17 127 PRO A C 1
ATOM 747 O O . PRO A 1 103 ? -1.529 -5.748 -3.648 1.00 16.89 127 PRO A O 1
ATOM 751 N N . PRO A 1 104 ? -1.558 -5.028 -5.780 1.00 17.41 128 PRO A N 1
ATOM 752 C CA . PRO A 1 104 ? -0.105 -5.153 -5.919 1.00 19.75 128 PRO A CA 1
ATOM 753 C C . PRO A 1 104 ? 0.611 -4.029 -5.185 1.00 18.25 128 PRO A C 1
ATOM 754 O O . PRO A 1 104 ? -0.018 -3.057 -4.733 1.00 16.69 128 PRO A O 1
ATOM 758 N N . PRO A 1 105 ? 1.936 -4.124 -5.057 1.00 21.09 129 PRO A N 1
ATOM 759 C CA . PRO A 1 105 ? 2.668 -3.177 -4.188 1.00 16.50 129 PRO A CA 1
ATOM 760 C C . PRO A 1 105 ? 2.497 -1.706 -4.549 1.00 15.04 129 PRO A C 1
ATOM 761 O O . PRO A 1 105 ? 2.385 -0.872 -3.633 1.00 15.25 129 PRO A O 1
ATOM 765 N N . SER A 1 106 ? 2.512 -1.353 -5.840 1.00 14.52 130 SER A N 1
ATOM 766 C CA A SER A 1 106 ? 2.312 0.045 -6.219 0.50 13.15 130 SER A CA 1
ATOM 767 C CA B SER A 1 106 ? 2.314 0.047 -6.211 0.50 13.15 130 SER A CA 1
ATOM 768 C C . SER A 1 106 ? 0.945 0.542 -5.761 1.00 14.67 130 SER A C 1
ATOM 769 O O . SER A 1 106 ? 0.808 1.672 -5.257 1.00 10.48 130 SER A O 1
ATOM 774 N N . LEU A 1 107 ? -0.085 -0.282 -5.933 1.00 11.78 131 LEU A N 1
ATOM 775 C CA . LEU A 1 107 ? -1.430 0.138 -5.548 1.00 13.51 131 LEU A CA 1
ATOM 776 C C . LEU A 1 107 ? -1.555 0.236 -4.025 1.00 12.57 131 LEU A C 1
ATOM 777 O O . LEU A 1 107 ? -2.207 1.149 -3.500 1.00 11.33 131 LEU A O 1
ATOM 782 N N . ARG A 1 108 ? -0.891 -0.655 -3.297 1.00 13.21 132 ARG A N 1
ATOM 783 C CA . ARG A 1 108 ? -0.876 -0.512 -1.844 1.00 12.75 132 ARG A CA 1
ATOM 784 C C . ARG A 1 108 ? -0.276 0.832 -1.420 1.00 11.48 132 ARG A C 1
ATOM 785 O O . ARG A 1 108 ? -0.749 1.446 -0.463 1.00 12.00 132 ARG A O 1
ATOM 793 N N . ASN A 1 109 ? 0.768 1.310 -2.119 1.00 11.45 133 ASN A N 1
ATOM 794 C CA . ASN A 1 109 ? 1.344 2.610 -1.760 1.00 11.64 133 ASN A CA 1
ATOM 795 C C . ASN A 1 109 ? 0.425 3.761 -2.148 1.00 11.03 133 ASN A C 1
ATOM 796 O O . ASN A 1 109 ? 0.347 4.759 -1.418 1.00 11.33 133 ASN A O 1
ATOM 801 N N . ILE A 1 110 ? -0.299 3.637 -3.257 1.00 10.32 134 ILE A N 1
ATOM 802 C CA . ILE A 1 110 ? -1.337 4.625 -3.576 1.00 10.96 134 ILE A CA 1
ATOM 803 C C . ILE A 1 110 ? -2.351 4.708 -2.437 1.00 12.01 134 ILE A C 1
ATOM 804 O O . ILE A 1 110 ? -2.707 5.796 -1.949 1.00 9.37 134 ILE A O 1
ATOM 809 N N . PHE A 1 111 ? -2.806 3.560 -1.965 1.00 11.12 135 PHE A N 1
ATOM 810 C CA . PHE A 1 111 ? -3.758 3.531 -0.863 1.00 11.46 135 PHE A CA 1
ATOM 811 C C . PHE A 1 111 ? -3.149 4.078 0.440 1.00 11.63 135 PHE A C 1
ATOM 812 O O . PHE A 1 111 ? -3.850 4.707 1.234 1.00 13.10 135 PHE A O 1
ATOM 820 N N . LYS A 1 112 ? -1.855 3.829 0.678 1.00 12.74 136 LYS A N 1
ATOM 821 C CA . LYS A 1 112 ? -1.217 4.374 1.866 1.00 14.04 136 LYS A CA 1
ATOM 822 C C . LYS A 1 112 ? -1.238 5.895 1.845 1.00 13.56 136 LYS A C 1
ATOM 823 O O . LYS A 1 112 ? -1.454 6.536 2.889 1.00 14.38 136 LYS A O 1
ATOM 829 N N . GLU A 1 113 ? -0.963 6.498 0.678 1.00 11.32 137 GLU A N 1
ATOM 830 C CA . GLU A 1 113 ? -0.982 7.958 0.587 1.00 11.06 137 GLU A CA 1
ATOM 831 C C . GLU A 1 113 ? -2.385 8.501 0.817 1.00 11.17 137 GLU A C 1
ATOM 832 O O . GLU A 1 113 ? -2.552 9.504 1.499 1.00 13.08 137 GLU A O 1
ATOM 838 N N . ILE A 1 114 ? -3.408 7.856 0.257 1.00 11.89 138 ILE A N 1
ATOM 839 C CA . ILE A 1 114 ? -4.779 8.309 0.495 1.00 12.29 138 ILE A CA 1
ATOM 840 C C . ILE A 1 114 ? -5.144 8.180 1.973 1.00 16.12 138 ILE A C 1
ATOM 841 O O . ILE A 1 114 ? -5.743 9.086 2.568 1.00 15.52 138 ILE A O 1
ATOM 846 N N . SER A 1 115 ? -4.786 7.052 2.588 1.00 14.85 139 SER A N 1
ATOM 847 C CA . SER A 1 115 ? -5.060 6.864 4.005 1.00 14.24 139 SER A CA 1
ATOM 848 C C . SER A 1 115 ? -4.378 7.933 4.844 1.00 14.46 139 SER A C 1
ATOM 849 O O . SER A 1 115 ? -4.958 8.435 5.808 1.00 16.61 139 SER A O 1
ATOM 852 N N . ALA A 1 116 ? -3.163 8.322 4.473 1.00 16.20 140 ALA A N 1
ATOM 853 C CA . ALA A 1 116 ? -2.495 9.344 5.265 1.00 20.28 140 ALA A CA 1
ATOM 854 C C . ALA A 1 116 ? -3.079 10.716 4.979 1.00 16.22 140 ALA A C 1
ATOM 855 O O . ALA A 1 116 ? -3.244 11.528 5.903 1.00 21.06 140 ALA A O 1
ATOM 857 N N . ASP A 1 117 ? -3.450 10.968 3.720 1.00 18.42 141 ASP A N 1
ATOM 858 C CA . ASP A 1 117 ? -3.963 12.282 3.342 1.00 17.92 141 ASP A CA 1
ATOM 859 C C . ASP A 1 117 ? -5.282 12.589 4.054 1.00 20.97 141 ASP A C 1
ATOM 860 O O . ASP A 1 117 ? -5.519 13.725 4.481 1.00 22.87 141 ASP A O 1
ATOM 865 N N . PHE A 1 118 ? -6.159 11.585 4.174 1.00 21.84 142 PHE A N 1
ATOM 866 C CA . PHE A 1 118 ? -7.540 11.786 4.608 1.00 25.23 142 PHE A CA 1
ATOM 867 C C . PHE A 1 118 ? -7.954 10.986 5.835 1.00 26.13 142 PHE A C 1
ATOM 868 O O . PHE A 1 118 ? -9.046 11.230 6.368 1.00 23.57 142 PHE A O 1
ATOM 876 N N . GLY A 1 119 ? -7.155 10.023 6.273 1.00 23.51 143 GLY A N 1
ATOM 877 C CA . GLY A 1 119 ? -7.476 9.233 7.430 1.00 24.24 143 GLY A CA 1
ATOM 878 C C . GLY A 1 119 ? -8.316 8.014 7.134 1.00 29.84 143 GLY A C 1
ATOM 879 O O . GLY A 1 119 ? -8.725 7.325 8.071 1.00 33.28 143 GLY A O 1
ATOM 880 N N . TYR A 1 120 ? -8.594 7.735 5.865 1.00 31.88 144 TYR A N 1
ATOM 881 C CA . TYR A 1 120 ? -9.414 6.588 5.512 1.00 33.64 144 TYR A CA 1
ATOM 882 C C . TYR A 1 120 ? -8.677 5.290 5.834 1.00 34.29 144 TYR A C 1
ATOM 883 O O . TYR A 1 120 ? -7.448 5.251 5.951 1.00 35.47 144 TYR A O 1
ATOM 892 N N . GLU A 1 121 ? -9.436 4.208 5.984 1.00 36.90 145 GLU A N 1
ATOM 893 C CA . GLU A 1 121 ? -8.791 2.920 6.202 1.00 26.94 145 GLU A CA 1
ATOM 894 C C . GLU A 1 121 ? -8.281 2.352 4.872 1.00 31.86 145 GLU A C 1
ATOM 895 O O . GLU A 1 121 ? -8.645 2.808 3.784 1.00 33.85 145 GLU A O 1
ATOM 901 N N . ALA A 1 122 ? -7.412 1.368 4.974 1.00 41.70 146 ALA A N 1
ATOM 902 C CA . ALA A 1 122 ? -6.910 0.699 3.784 1.00 41.30 146 ALA A CA 1
ATOM 903 C C . ALA A 1 122 ? -8.036 -0.124 3.170 1.00 40.67 146 ALA A C 1
ATOM 904 O O . ALA A 1 122 ? -8.675 -0.901 3.883 1.00 31.70 146 ALA A O 1
ATOM 906 N N . PRO A 1 123 ? -8.319 0.022 1.873 1.00 30.09 147 PRO A N 1
ATOM 907 C CA . PRO A 1 123 ? -9.418 -0.747 1.274 1.00 27.42 147 PRO A CA 1
ATOM 908 C C . PRO A 1 123 ? -9.187 -2.254 1.333 1.00 27.80 147 PRO A C 1
ATOM 909 O O . PRO A 1 123 ? -8.060 -2.732 1.472 1.00 33.93 147 PRO A O 1
ATOM 913 N N . ARG A 1 124 ? -10.295 -2.998 1.155 1.00 31.57 148 ARG A N 1
ATOM 914 C CA . ARG A 1 124 ? -10.350 -4.458 1.167 1.00 49.16 148 ARG A CA 1
ATOM 915 C C . ARG A 1 124 ? -9.931 -5.101 -0.155 1.00 44.28 148 ARG A C 1
ATOM 916 O O . ARG A 1 124 ? -9.740 -6.324 -0.214 1.00 36.98 148 ARG A O 1
ATOM 924 N N . HIS A 1 125 ? -9.825 -4.316 -1.214 1.00 26.93 149 HIS A N 1
ATOM 925 C CA . HIS A 1 125 ? -9.693 -4.823 -2.569 1.00 22.12 149 HIS A CA 1
ATOM 926 C C . HIS A 1 125 ? -9.039 -3.714 -3.365 1.00 23.11 149 HIS A C 1
ATOM 927 O O . HIS A 1 125 ? -8.790 -2.624 -2.841 1.00 18.77 149 HIS A O 1
ATOM 934 N N . GLY A 1 126 ? -8.788 -3.986 -4.637 1.00 17.59 150 GLY A N 1
ATOM 935 C CA . GLY A 1 126 ? -8.048 -3.042 -5.448 1.00 16.67 150 GLY A CA 1
ATOM 936 C C . GLY A 1 126 ? -8.731 -2.620 -6.732 1.00 14.41 150 GLY A C 1
ATOM 937 O O . GLY A 1 126 ? -8.068 -2.127 -7.647 1.00 15.33 150 GLY A O 1
ATOM 938 N N . CYS A 1 127 ? -10.051 -2.792 -6.812 1.00 14.72 151 CYS A N 1
ATOM 939 C CA . CYS A 1 127 ? -10.799 -2.401 -8.004 1.00 17.37 151 CYS A CA 1
ATOM 940 C C . CYS A 1 127 ? -11.116 -0.908 -7.974 1.00 16.96 151 CYS A C 1
ATOM 941 O O . CYS A 1 127 ? -11.772 -0.421 -7.039 1.00 17.28 151 CYS A O 1
ATOM 944 N N . LEU A 1 128 ? -10.658 -0.186 -8.999 1.00 13.63 152 LEU A N 1
ATOM 945 C CA . LEU A 1 128 ? -10.798 1.256 -9.054 1.00 11.23 152 LEU A CA 1
ATOM 946 C C . LEU A 1 128 ? -11.934 1.696 -9.982 1.00 11.71 152 LEU A C 1
ATOM 947 O O . LEU A 1 128 ? -12.007 2.869 -10.330 1.00 14.54 152 LEU A O 1
ATOM 952 N N . ASP A 1 129 ? -12.868 0.795 -10.294 1.00 15.22 153 ASP A N 1
ATOM 953 C CA . ASP A 1 129 ? -13.995 1.151 -11.152 1.00 16.02 153 ASP A CA 1
ATOM 954 C C . ASP A 1 129 ? -14.723 2.391 -10.647 1.00 16.04 153 ASP A C 1
ATOM 955 O O . ASP A 1 129 ? -15.150 3.243 -11.443 1.00 16.19 153 ASP A O 1
ATOM 960 N N . THR A 1 130 ? -14.902 2.495 -9.335 1.00 16.29 154 THR A N 1
ATOM 961 C CA . THR A 1 130 ? -15.688 3.592 -8.791 1.00 14.02 154 THR A CA 1
ATOM 962 C C . THR A 1 130 ? -14.930 4.909 -8.788 1.00 14.89 154 THR A C 1
ATOM 963 O O . THR A 1 130 ? -15.557 5.954 -8.625 1.00 16.55 154 THR A O 1
ATOM 967 N N . TRP A 1 131 ? -13.609 4.902 -8.968 1.00 12.73 155 TRP A N 1
ATOM 968 C CA . TRP A 1 131 ? -12.917 6.149 -9.267 1.00 10.18 155 TRP A CA 1
ATOM 969 C C . TRP A 1 131 ? -13.133 6.554 -10.724 1.00 12.97 155 TRP A C 1
ATOM 970 O O . TRP A 1 131 ? -13.364 7.730 -11.020 1.00 12.32 155 TRP A O 1
ATOM 981 N N . ALA A 1 132 ? -13.070 5.591 -11.638 1.00 11.48 156 ALA A N 1
ATOM 982 C CA . ALA A 1 132 ? -13.358 5.884 -13.037 1.00 14.01 156 ALA A CA 1
ATOM 983 C C . ALA A 1 132 ? -14.746 6.485 -13.204 1.00 17.20 156 ALA A C 1
ATOM 984 O O . ALA A 1 132 ? -14.924 7.436 -13.968 1.00 14.34 156 ALA A O 1
ATOM 986 N N . SER A 1 133 ? -15.736 5.978 -12.466 1.00 13.37 157 SER A N 1
ATOM 987 C CA . SER A 1 133 ? -17.083 6.517 -12.645 1.00 15.00 157 SER A CA 1
ATOM 988 C C . SER A 1 133 ? -17.235 7.916 -12.080 1.00 22.40 157 SER A C 1
ATOM 989 O O . SER A 1 133 ? -18.275 8.545 -12.304 1.00 19.74 157 SER A O 1
ATOM 992 N N . GLN A 1 134 ? -16.226 8.418 -11.376 1.00 13.41 158 GLN A N 1
ATOM 993 C CA . GLN A 1 134 ? -16.227 9.764 -10.842 1.00 12.23 158 GLN A CA 1
ATOM 994 C C . GLN A 1 134 ? -15.414 10.736 -11.679 1.00 13.19 158 GLN A C 1
ATOM 995 O O . GLN A 1 134 ? -15.248 11.887 -11.277 1.00 13.79 158 GLN A O 1
ATOM 1001 N N . GLY A 1 135 ? -14.835 10.289 -12.775 1.00 14.35 159 GLY A N 1
ATOM 1002 C CA . GLY A 1 135 ? -14.017 11.149 -13.598 1.00 14.17 159 GLY A CA 1
ATOM 1003 C C . GLY A 1 135 ? -12.526 10.918 -13.515 1.00 10.89 159 GLY A C 1
ATOM 1004 O O . GLY A 1 135 ? -11.771 11.747 -14.032 1.00 12.12 159 GLY A O 1
ATOM 1005 N N . VAL A 1 136 ? -12.068 9.838 -12.880 1.00 10.53 160 VAL A N 1
ATOM 1006 C CA . VAL A 1 136 ? -10.633 9.556 -12.811 1.00 7.75 160 VAL A CA 1
ATOM 1007 C C . VAL A 1 136 ? -10.288 8.656 -13.996 1.00 9.65 160 VAL A C 1
ATOM 1008 O O . VAL A 1 136 ? -10.684 7.489 -14.049 1.00 11.51 160 VAL A O 1
ATOM 1012 N N . LEU A 1 137 ? -9.576 9.220 -14.967 1.00 9.97 161 LEU A N 1
ATOM 1013 C CA . LEU A 1 137 ? -9.152 8.472 -16.152 1.00 9.07 161 LEU A CA 1
ATOM 1014 C C . LEU A 1 137 ? -7.881 7.713 -15.809 1.00 8.84 161 LEU A C 1
ATOM 1015 O O . LEU A 1 137 ? -6.825 8.315 -15.624 1.00 11.05 161 LEU A O 1
ATOM 1020 N N . LEU A 1 138 ? -7.982 6.395 -15.745 1.00 8.34 162 LEU A N 1
ATOM 1021 C CA . LEU A 1 138 ? -6.884 5.523 -15.328 1.00 9.23 162 LEU A CA 1
ATOM 1022 C C . LEU A 1 138 ? -6.281 4.918 -16.596 1.00 9.52 162 LEU A C 1
ATOM 1023 O O . LEU A 1 138 ? -6.586 3.799 -16.994 1.00 9.40 162 LEU A O 1
ATOM 1028 N N . LEU A 1 139 ? -5.340 5.647 -17.183 1.00 9.23 163 LEU A N 1
ATOM 1029 C CA . LEU A 1 139 ? -4.873 5.387 -18.540 1.00 8.93 163 LEU A CA 1
ATOM 1030 C C . LEU A 1 139 ? -3.467 4.821 -18.508 1.00 9.97 163 LEU A C 1
ATOM 1031 O O . LEU A 1 139 ? -2.524 5.520 -18.125 1.00 11.56 163 LEU A O 1
ATOM 1036 N N . ASN A 1 140 ? -3.312 3.556 -18.913 1.00 8.51 164 ASN A N 1
ATOM 1037 C CA . ASN A 1 140 ? -1.977 3.039 -19.193 1.00 10.01 164 ASN A CA 1
ATOM 1038 C C . ASN A 1 140 ? -1.547 3.571 -20.550 1.00 9.66 164 ASN A C 1
ATOM 1039 O O . ASN A 1 140 ? -2.378 3.702 -21.446 1.00 11.28 164 ASN A O 1
ATOM 1044 N N . THR A 1 141 ? -0.250 3.896 -20.711 1.00 12.07 165 THR A N 1
ATOM 1045 C CA . THR A 1 141 ? 0.183 4.417 -22.001 1.00 8.84 165 THR A CA 1
ATOM 1046 C C . THR A 1 141 ? 0.382 3.318 -23.027 1.00 10.08 165 THR A C 1
ATOM 1047 O O . THR A 1 141 ? 0.373 3.610 -24.225 1.00 11.73 165 THR A O 1
ATOM 1051 N N . VAL A 1 142 ? 0.571 2.079 -22.558 1.00 8.87 166 VAL A N 1
ATOM 1052 C CA . VAL A 1 142 ? 0.572 0.875 -23.384 1.00 10.00 166 VAL A CA 1
ATOM 1053 C C . VAL A 1 142 ? -0.607 0.039 -22.906 1.00 10.48 166 VAL A C 1
ATOM 1054 O O . VAL A 1 142 ? -0.748 -0.180 -21.700 1.00 11.75 166 VAL A O 1
ATOM 1058 N N . LEU A 1 143 ? -1.503 -0.348 -23.825 1.00 10.80 167 LEU A N 1
ATOM 1059 C CA . LEU A 1 143 ? -2.815 -0.839 -23.401 1.00 9.07 167 LEU A CA 1
ATOM 1060 C C . LEU A 1 143 ? -2.988 -2.351 -23.552 1.00 13.01 167 LEU A C 1
ATOM 1061 O O . LEU A 1 143 ? -4.052 -2.866 -23.218 1.00 12.16 167 LEU A O 1
ATOM 1066 N N . THR A 1 144 ? -1.970 -3.080 -23.996 1.00 10.77 168 THR A N 1
ATOM 1067 C CA . THR A 1 144 ? -1.966 -4.531 -23.907 1.00 11.55 168 THR A CA 1
ATOM 1068 C C . THR A 1 144 ? -0.648 -5.021 -23.318 1.00 12.81 168 THR A C 1
ATOM 1069 O O . THR A 1 144 ? 0.351 -4.297 -23.277 1.00 15.57 168 THR A O 1
ATOM 1073 N N . VAL A 1 145 ? -0.672 -6.282 -22.865 1.00 13.89 169 VAL A N 1
ATOM 1074 C CA . VAL A 1 145 ? 0.474 -6.961 -22.270 1.00 17.29 169 VAL A CA 1
ATOM 1075 C C . VAL A 1 145 ? 0.336 -8.445 -22.578 1.00 19.45 169 VAL A C 1
ATOM 1076 O O . VAL A 1 145 ? -0.770 -8.956 -22.760 1.00 17.19 169 VAL A O 1
ATOM 1080 N N . GLU A 1 146 ? 1.467 -9.140 -22.642 1.00 18.77 170 GLU A N 1
ATOM 1081 C CA . GLU A 1 146 ? 1.469 -10.592 -22.734 1.00 21.21 170 GLU A CA 1
ATOM 1082 C C . GLU A 1 146 ? 1.688 -11.194 -21.346 1.00 24.29 170 GLU A C 1
ATOM 1083 O O . GLU A 1 146 ? 2.584 -10.761 -20.616 1.00 29.92 170 GLU A O 1
ATOM 1089 N N . ARG A 1 147 ? 0.890 -12.208 -21.006 1.00 24.44 171 ARG A N 1
ATOM 1090 C CA . ARG A 1 147 ? 0.934 -12.785 -19.668 1.00 35.70 171 ARG A CA 1
ATOM 1091 C C . ARG A 1 147 ? 2.356 -13.176 -19.295 1.00 29.48 171 ARG A C 1
ATOM 1092 O O . ARG A 1 147 ? 3.053 -13.835 -20.067 1.00 30.00 171 ARG A O 1
ATOM 1100 N N . SER A 1 148 ? 2.747 -12.809 -18.078 1.00 37.73 172 SER A N 1
ATOM 1101 C CA . SER A 1 148 ? 3.981 -13.222 -17.421 1.00 41.18 172 SER A CA 1
ATOM 1102 C C . SER A 1 148 ? 5.217 -12.665 -18.100 1.00 33.65 172 SER A C 1
ATOM 1103 O O . SER A 1 148 ? 6.332 -12.995 -17.701 1.00 50.00 172 SER A O 1
ATOM 1106 N N . SER A 1 149 ? 5.057 -11.822 -19.108 1.00 32.53 173 SER A N 1
ATOM 1107 C CA . SER A 1 149 ? 6.187 -11.209 -19.790 1.00 39.18 173 SER A CA 1
ATOM 1108 C C . SER A 1 149 ? 6.224 -9.728 -19.440 1.00 36.86 173 SER A C 1
ATOM 1109 O O . SER A 1 149 ? 5.224 -9.027 -19.595 1.00 36.26 173 SER A O 1
ATOM 1112 N N . ALA A 1 150 ? 7.370 -9.263 -18.946 1.00 37.36 174 ALA A N 1
ATOM 1113 C CA . ALA A 1 150 ? 7.532 -7.854 -18.619 1.00 38.40 174 ALA A CA 1
ATOM 1114 C C . ALA A 1 150 ? 7.795 -7.001 -19.849 1.00 38.03 174 ALA A C 1
ATOM 1115 O O . ALA A 1 150 ? 7.694 -5.774 -19.770 1.00 44.69 174 ALA A O 1
ATOM 1117 N N . ALA A 1 151 ? 8.136 -7.619 -20.973 1.00 38.62 175 ALA A N 1
ATOM 1118 C CA . ALA A 1 151 ? 8.374 -6.861 -22.190 1.00 43.82 175 ALA A CA 1
ATOM 1119 C C . ALA A 1 151 ? 7.132 -6.057 -22.553 1.00 40.86 175 ALA A C 1
ATOM 1120 O O . ALA A 1 151 ? 6.004 -6.553 -22.488 1.00 36.32 175 ALA A O 1
ATOM 1122 N N . SER A 1 152 ? 7.335 -4.797 -22.918 1.00 34.93 176 SER A N 1
ATOM 1123 C CA . SER A 1 152 ? 6.210 -4.005 -23.375 1.00 31.16 176 SER A CA 1
ATOM 1124 C C . SER A 1 152 ? 5.667 -4.580 -24.673 1.00 34.80 176 SER A C 1
ATOM 1125 O O . SER A 1 152 ? 6.416 -5.021 -25.552 1.00 40.46 176 SER A O 1
ATOM 1128 N N . HIS A 1 153 ? 4.352 -4.594 -24.768 1.00 24.97 177 HIS A N 1
ATOM 1129 C CA . HIS A 1 153 ? 3.638 -5.176 -25.890 1.00 23.44 177 HIS A CA 1
ATOM 1130 C C . HIS A 1 153 ? 3.228 -4.057 -26.831 1.00 22.47 177 HIS A C 1
ATOM 1131 O O . HIS A 1 153 ? 2.470 -3.161 -26.441 1.00 22.84 177 HIS A O 1
ATOM 1138 N N . ALA A 1 154 ? 3.720 -4.101 -28.063 1.00 27.54 178 ALA A N 1
ATOM 1139 C CA . ALA A 1 154 ? 3.364 -3.075 -29.048 1.00 35.43 178 ALA A CA 1
ATOM 1140 C C . ALA A 1 154 ? 3.583 -1.670 -28.478 1.00 25.92 178 ALA A C 1
ATOM 1141 O O . ALA A 1 154 ? 2.753 -0.759 -28.620 1.00 20.68 178 ALA A O 1
ATOM 1143 N N . LYS A 1 155 ? 4.746 -1.481 -27.851 1.00 23.97 179 LYS A N 1
ATOM 1144 C CA . LYS A 1 155 ? 4.998 -0.230 -27.133 1.00 23.98 179 LYS A CA 1
ATOM 1145 C C . LYS A 1 155 ? 4.888 0.990 -28.050 1.00 20.22 179 LYS A C 1
ATOM 1146 O O . LYS A 1 155 ? 4.253 1.993 -27.699 1.00 18.93 179 LYS A O 1
ATOM 1152 N N . ARG A 1 156 ? 5.531 0.937 -29.219 1.00 22.09 180 ARG A N 1
ATOM 1153 C CA . ARG A 1 156 ? 5.611 2.136 -30.051 1.00 24.61 180 ARG A CA 1
ATOM 1154 C C . ARG A 1 156 ? 4.259 2.469 -30.665 1.00 23.66 180 ARG A C 1
ATOM 1155 O O . ARG A 1 156 ? 3.849 3.639 -30.651 1.00 20.97 180 ARG A O 1
ATOM 1163 N N . GLY A 1 157 ? 3.525 1.446 -31.146 1.00 19.16 181 GLY A N 1
ATOM 1164 C CA . GLY A 1 157 ? 2.182 1.685 -31.672 1.00 16.29 181 GLY A CA 1
ATOM 1165 C C . GLY A 1 157 ? 1.217 2.230 -30.633 1.00 14.21 181 GLY A C 1
ATOM 1166 O O . GLY A 1 157 ? 0.494 3.202 -30.880 1.00 14.07 181 GLY A O 1
ATOM 1167 N N . TRP A 1 158 ? 1.167 1.595 -29.447 1.00 10.90 182 TRP A N 1
ATOM 1168 C CA . TRP A 1 158 ? 0.267 2.066 -28.405 1.00 9.34 182 TRP A CA 1
ATOM 1169 C C . TRP A 1 158 ? 0.599 3.482 -27.959 1.00 10.17 182 TRP A C 1
ATOM 1170 O O . TRP A 1 158 ? -0.307 4.257 -27.664 1.00 10.98 182 TRP A O 1
ATOM 1181 N N . GLU A 1 159 ? 1.886 3.830 -27.862 1.00 11.29 183 GLU A N 1
ATOM 1182 C CA . GLU A 1 159 ? 2.208 5.161 -27.342 1.00 13.03 183 GLU A CA 1
ATOM 1183 C C . GLU A 1 159 ? 1.894 6.253 -28.346 1.00 13.38 183 GLU A C 1
ATOM 1184 O O . GLU A 1 159 ? 1.651 7.395 -27.943 1.00 13.99 183 GLU A O 1
ATOM 1190 N N . LYS A 1 160 ? 1.879 5.936 -29.640 1.00 12.39 184 LYS A N 1
ATOM 1191 C CA . LYS A 1 160 ? 1.379 6.895 -30.608 1.00 16.12 184 LYS A CA 1
ATOM 1192 C C . LYS A 1 160 ? -0.089 7.154 -30.358 1.00 14.20 184 LYS A C 1
ATOM 1193 O O . LYS A 1 160 ? -0.561 8.288 -30.490 1.00 14.03 184 LYS A O 1
ATOM 1199 N N . CYS A 1 161 ? -0.826 6.092 -30.020 1.00 9.67 185 CYS A N 1
ATOM 1200 C CA . CYS A 1 161 ? -2.252 6.204 -29.744 1.00 9.59 185 CYS A CA 1
ATOM 1201 C C . CYS A 1 161 ? -2.533 6.993 -28.465 1.00 10.75 185 CYS A C 1
ATOM 1202 O O . CYS A 1 161 ? -3.347 7.917 -28.469 1.00 11.23 185 CYS A O 1
ATOM 1205 N N . THR A 1 162 ? -1.880 6.646 -27.345 1.00 7.66 186 THR A N 1
ATOM 1206 C CA . THR A 1 162 ? -2.155 7.347 -26.102 1.00 9.40 186 THR A CA 1
ATOM 1207 C C . THR A 1 162 ? -1.515 8.726 -26.071 1.00 10.35 186 THR A C 1
ATOM 1208 O O . THR A 1 162 ? -2.036 9.603 -25.381 1.00 10.73 186 THR A O 1
ATOM 1212 N N . ASP A 1 163 ? -0.448 8.969 -26.856 1.00 13.34 187 ASP A N 1
ATOM 1213 C CA . ASP A 1 163 ? 0.050 10.340 -27.016 1.00 12.94 187 ASP A CA 1
ATOM 1214 C C . ASP A 1 163 ? -0.995 11.220 -27.702 1.00 12.08 187 ASP A C 1
ATOM 1215 O O . ASP A 1 163 ? -1.256 12.356 -27.270 1.00 11.55 187 ASP A O 1
ATOM 1220 N N . THR A 1 164 ? -1.619 10.697 -28.762 1.00 10.31 188 THR A N 1
ATOM 1221 C CA . THR A 1 164 ? -2.722 11.394 -29.413 1.00 12.33 188 THR A CA 1
ATOM 1222 C C . THR A 1 164 ? -3.854 11.639 -28.435 1.00 11.47 188 THR A C 1
ATOM 1223 O O . THR A 1 164 ? -4.387 12.751 -28.339 1.00 12.07 188 THR A O 1
ATOM 1227 N N . LEU A 1 165 ? -4.213 10.609 -27.669 1.00 7.92 189 LEU A N 1
ATOM 1228 C CA . LEU A 1 165 ? -5.285 10.739 -26.696 1.00 10.59 189 LEU A CA 1
ATOM 1229 C C . LEU A 1 165 ? -5.008 11.879 -25.722 1.00 10.93 189 LEU A C 1
ATOM 1230 O O . LEU A 1 165 ? -5.842 12.766 -25.532 1.00 11.36 189 LEU A O 1
ATOM 1235 N N . ILE A 1 166 ? -3.828 11.898 -25.118 1.00 8.23 190 ILE A N 1
ATOM 1236 C CA . ILE A 1 166 ? -3.536 12.915 -24.111 1.00 10.62 190 ILE A CA 1
ATOM 1237 C C . ILE A 1 166 ? -3.572 14.306 -24.732 1.00 9.05 190 ILE A C 1
ATOM 1238 O O . ILE A 1 166 ? -4.158 15.241 -24.179 1.00 9.73 190 ILE A O 1
ATOM 1243 N N . HIS A 1 167 ? -2.922 14.479 -25.884 1.00 8.89 191 HIS A N 1
ATOM 1244 C CA . HIS A 1 167 ? -2.878 15.810 -26.482 1.00 10.43 191 HIS A CA 1
ATOM 1245 C C . HIS A 1 167 ? -4.279 16.303 -26.839 1.00 10.33 191 HIS A C 1
ATOM 1246 O O . HIS A 1 167 ? -4.639 17.457 -26.567 1.00 10.82 191 HIS A O 1
ATOM 1253 N N . GLU A 1 168 ? -5.073 15.456 -27.482 1.00 9.42 192 GLU A N 1
ATOM 1254 C CA . GLU A 1 168 ? -6.381 15.910 -27.951 1.00 10.16 192 GLU A CA 1
ATOM 1255 C C . GLU A 1 168 ? -7.332 16.137 -26.783 1.00 11.83 192 GLU A C 1
ATOM 1256 O O . GLU A 1 168 ? -8.113 17.100 -26.788 1.00 13.53 192 GLU A O 1
ATOM 1262 N N . LEU A 1 169 ? -7.292 15.256 -25.776 1.00 8.96 193 LEU A N 1
ATOM 1263 C CA . LEU A 1 169 ? -8.103 15.465 -24.587 1.00 10.49 193 LEU A CA 1
ATOM 1264 C C . LEU A 1 169 ? -7.767 16.790 -23.925 1.00 11.71 193 LEU A C 1
ATOM 1265 O O . LEU A 1 169 ? -8.661 17.581 -23.585 1.00 12.41 193 LEU A O 1
ATOM 1270 N N . ALA A 1 170 ? -6.469 17.039 -23.718 1.00 9.78 194 ALA A N 1
ATOM 1271 C CA . ALA A 1 170 ? -6.037 18.216 -22.978 1.00 10.93 194 ALA A CA 1
ATOM 1272 C C . ALA A 1 170 ? -6.293 19.501 -23.756 1.00 12.51 194 ALA A C 1
ATOM 1273 O O . ALA A 1 170 ? -6.469 20.571 -23.162 1.00 15.37 194 ALA A O 1
ATOM 1275 N N . THR A 1 171 ? -6.247 19.423 -25.079 1.00 12.48 195 THR A N 1
ATOM 1276 C CA . THR A 1 171 ? -6.502 20.598 -25.897 1.00 13.10 195 THR A CA 1
ATOM 1277 C C . THR A 1 171 ? -7.989 20.931 -25.908 1.00 14.49 195 THR A C 1
ATOM 1278 O O . THR A 1 171 ? -8.361 22.112 -25.901 1.00 17.83 195 THR A O 1
ATOM 1282 N N . ARG A 1 172 ? -8.851 19.917 -25.868 1.00 14.92 196 ARG A N 1
ATOM 1283 C CA . ARG A 1 172 ? -10.290 20.144 -25.901 1.00 16.37 196 ARG A CA 1
ATOM 1284 C C . ARG A 1 172 ? -10.906 20.425 -24.538 1.00 15.78 196 ARG A C 1
ATOM 1285 O O . ARG A 1 172 ? -11.963 21.065 -24.481 1.00 18.92 196 ARG A O 1
ATOM 1293 N N . HIS A 1 173 ? -10.277 19.983 -23.444 1.00 15.92 197 HIS A N 1
ATOM 1294 C CA . HIS A 1 173 ? -10.840 20.101 -22.102 1.00 16.75 197 HIS A CA 1
ATOM 1295 C C . HIS A 1 173 ? -9.796 20.723 -21.185 1.00 17.82 197 HIS A C 1
ATOM 1296 O O . HIS A 1 173 ? -8.814 20.067 -20.828 1.00 16.18 197 HIS A O 1
ATOM 1303 N N . ARG A 1 174 ? -10.019 21.978 -20.805 1.00 17.66 198 ARG A N 1
ATOM 1304 C CA . ARG A 1 174 ? -9.124 22.701 -19.917 1.00 16.14 198 ARG A CA 1
ATOM 1305 C C . ARG A 1 174 ? -9.334 22.314 -18.449 1.00 14.65 198 ARG A C 1
ATOM 1306 O O . ARG A 1 174 ? -10.359 21.748 -18.047 1.00 15.05 198 ARG A O 1
ATOM 1314 N N . HIS A 1 175 ? -8.327 22.640 -17.647 1.00 13.43 199 HIS A N 1
ATOM 1315 C CA . HIS A 1 175 ? -8.373 22.491 -16.196 1.00 12.20 199 HIS A CA 1
ATOM 1316 C C . HIS A 1 175 ? -8.533 21.040 -15.756 1.00 14.37 199 HIS A C 1
ATOM 1317 O O . HIS A 1 175 ? -9.242 20.742 -14.795 1.00 14.75 199 HIS A O 1
ATOM 1324 N N . LEU A 1 176 ? -7.862 20.129 -16.450 1.00 12.15 200 LEU A N 1
ATOM 1325 C CA . LEU A 1 176 ? -7.732 18.786 -15.911 1.00 10.40 200 LEU A CA 1
ATOM 1326 C C . LEU A 1 176 ? -6.658 18.738 -14.837 1.00 10.90 200 LEU A C 1
ATOM 1327 O O . LEU A 1 176 ? -5.739 19.555 -14.800 1.00 12.73 200 LEU A O 1
ATOM 1332 N N . VAL A 1 177 ? -6.745 17.729 -13.994 1.00 8.85 201 VAL A N 1
ATOM 1333 C CA . VAL A 1 177 ? -5.642 17.362 -13.106 1.00 8.87 201 VAL A CA 1
ATOM 1334 C C . VAL A 1 177 ? -4.880 16.202 -13.722 1.00 9.26 201 VAL A C 1
ATOM 1335 O O . VAL A 1 177 ? -5.472 15.191 -14.054 1.00 12.45 201 VAL A O 1
ATOM 1339 N N . PHE A 1 178 ? -3.577 16.351 -13.877 1.00 9.52 202 PHE A N 1
ATOM 1340 C CA . PHE A 1 178 ? -2.696 15.263 -14.301 1.00 9.75 202 PHE A CA 1
ATOM 1341 C C . PHE A 1 178 ? -1.832 14.850 -13.111 1.00 8.43 202 PHE A C 1
ATOM 1342 O O . PHE A 1 178 ? -1.067 15.669 -12.602 1.00 12.30 202 PHE A O 1
ATOM 1350 N N . MET A 1 179 ? -1.926 13.585 -12.683 1.00 7.92 203 MET A N 1
ATOM 1351 C CA . MET A 1 1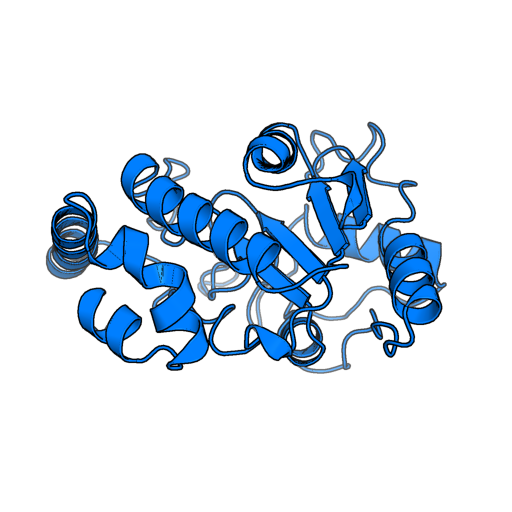79 ? -1.003 13.017 -11.697 1.00 7.87 203 MET A CA 1
ATOM 1352 C C . MET A 1 179 ? 0.029 12.189 -12.466 1.00 8.97 203 MET A C 1
ATOM 1353 O O . MET A 1 179 ? -0.300 11.124 -12.993 1.00 11.47 203 MET A O 1
ATOM 1358 N N . LEU A 1 180 ? 1.250 12.705 -12.563 1.00 8.66 204 LEU A N 1
ATOM 1359 C CA . LEU A 1 180 ? 2.317 12.129 -13.391 1.00 7.61 204 LEU A CA 1
ATOM 1360 C C . LEU A 1 180 ? 3.396 11.562 -12.484 1.00 8.83 204 LEU A C 1
ATOM 1361 O O . LEU A 1 180 ? 4.175 12.309 -11.877 1.00 9.05 204 LEU A O 1
ATOM 1366 N N . TRP A 1 181 ? 3.428 10.244 -12.394 1.00 9.01 205 TRP A N 1
ATOM 1367 C CA . TRP A 1 181 ? 4.244 9.545 -11.416 1.00 9.52 205 TRP A CA 1
ATOM 1368 C C . TRP A 1 181 ? 5.351 8.811 -12.152 1.00 8.86 205 TRP A C 1
ATOM 1369 O O . TRP A 1 181 ? 5.082 7.902 -12.947 1.00 10.98 205 TRP A O 1
ATOM 1380 N N . GLY A 1 182 ? 6.584 9.214 -11.909 1.00 8.27 206 GLY A N 1
ATOM 1381 C CA . GLY A 1 182 ? 7.722 8.672 -12.613 1.00 10.54 206 GLY A CA 1
ATOM 1382 C C . GLY A 1 182 ? 8.075 9.498 -13.839 1.00 11.07 206 GLY A C 1
ATOM 1383 O O . GLY A 1 182 ? 7.251 10.207 -14.408 1.00 9.84 206 GLY A O 1
ATOM 1384 N N . ALA A 1 183 ? 9.318 9.344 -14.278 1.00 12.94 207 ALA A N 1
ATOM 1385 C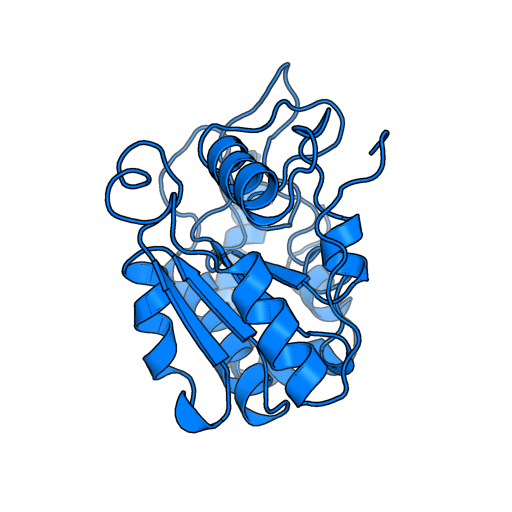 CA . ALA A 1 183 ? 9.822 10.168 -15.372 1.00 14.98 207 ALA A CA 1
ATOM 1386 C C . ALA A 1 183 ? 9.071 9.931 -16.678 1.00 15.65 207 ALA A C 1
ATOM 1387 O O . ALA A 1 183 ? 8.914 10.862 -17.483 1.00 14.38 207 ALA A O 1
ATOM 1389 N N . HIS A 1 184 ? 8.684 8.683 -16.959 1.00 13.45 208 HIS A N 1
ATOM 1390 C CA . HIS A 1 184 ? 8.011 8.395 -18.221 1.00 16.20 208 HIS A CA 1
ATOM 1391 C C . HIS A 1 184 ? 6.695 9.148 -18.317 1.00 13.30 208 HIS A C 1
ATOM 1392 O O . HIS A 1 184 ? 6.381 9.733 -19.356 1.00 13.57 208 HIS A O 1
ATOM 1399 N N . ALA A 1 185 ? 5.904 9.117 -17.242 1.00 12.06 209 ALA A N 1
ATOM 1400 C CA . ALA A 1 185 ? 4.636 9.843 -17.210 1.00 12.42 209 ALA A CA 1
ATOM 1401 C C . ALA A 1 185 ? 4.846 11.353 -17.226 1.00 11.27 209 ALA A C 1
ATOM 1402 O O . ALA A 1 185 ? 4.095 12.080 -17.896 1.00 10.49 209 ALA A O 1
ATOM 1404 N N . GLN A 1 186 ? 5.884 11.840 -16.533 1.00 9.58 210 GLN A N 1
ATOM 1405 C CA . GLN A 1 186 ? 6.125 13.272 -16.466 1.00 9.25 210 GLN A CA 1
ATOM 1406 C C . GLN A 1 186 ? 6.526 13.840 -17.822 1.00 11.45 210 GLN A C 1
ATOM 1407 O O . GLN A 1 186 ? 6.229 15.009 -18.114 1.00 14.94 210 GLN A O 1
ATOM 1413 N N . ALA A 1 187 ? 7.170 13.039 -18.664 1.00 11.61 211 ALA A N 1
ATOM 1414 C CA . ALA A 1 187 ? 7.555 13.495 -19.996 1.00 12.37 211 ALA A CA 1
ATOM 1415 C C . ALA A 1 187 ? 6.343 13.754 -20.892 1.00 11.40 211 ALA A C 1
ATOM 1416 O O . ALA A 1 187 ? 6.483 14.398 -21.942 1.00 13.47 211 ALA A O 1
ATOM 1418 N N . LYS A 1 188 ? 5.174 13.266 -20.507 1.00 11.84 212 LYS A N 1
ATOM 1419 C CA . LYS A 1 188 ? 3.963 13.505 -21.263 1.00 13.83 212 LYS A CA 1
ATOM 1420 C C . LYS A 1 188 ? 3.486 14.945 -21.176 1.00 12.24 212 LYS A C 1
ATOM 1421 O O . LYS A 1 188 ? 2.570 15.313 -21.929 1.00 10.66 212 LYS A O 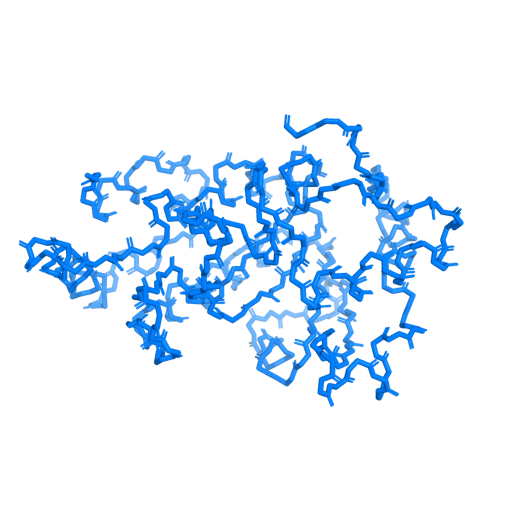1
ATOM 1427 N N . ARG A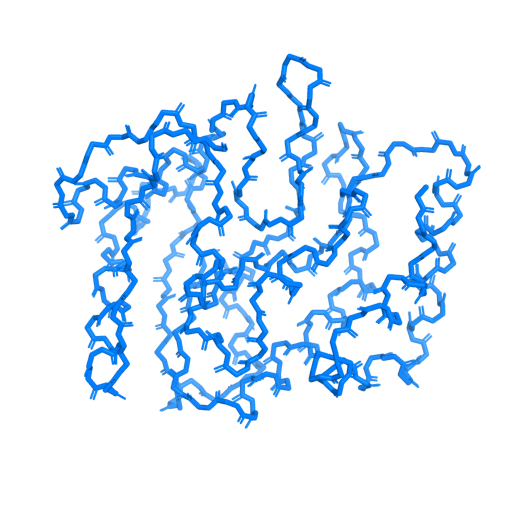 1 189 ? 4.100 15.763 -20.320 1.00 11.26 213 ARG A N 1
ATOM 1428 C CA . ARG A 1 189 ? 3.803 17.189 -20.320 1.00 13.60 213 ARG A CA 1
ATOM 1429 C C . ARG A 1 189 ? 4.117 17.836 -21.651 1.00 12.94 213 ARG A C 1
ATOM 1430 O O . ARG A 1 189 ? 3.584 18.915 -21.942 1.00 17.62 213 ARG A O 1
ATOM 1438 N N . ALA A 1 190 ? 4.983 17.223 -22.465 1.00 13.33 214 ALA A N 1
ATOM 1439 C CA . ALA A 1 190 ? 5.260 17.730 -23.806 1.00 15.16 214 ALA A CA 1
ATOM 1440 C C . ALA A 1 190 ? 4.015 17.789 -24.686 1.00 14.13 214 ALA A C 1
ATOM 1441 O O . ALA A 1 190 ? 4.035 18.448 -25.720 1.00 16.01 214 ALA A O 1
ATOM 1443 N N . LEU A 1 191 ? 2.955 17.103 -24.300 1.00 13.01 215 LEU A N 1
ATOM 1444 C CA . LEU A 1 191 ? 1.749 16.957 -25.094 1.00 13.22 215 LEU A CA 1
ATOM 1445 C C . LEU A 1 191 ? 0.656 17.960 -24.758 1.00 14.04 215 LEU A C 1
ATOM 1446 O O . LEU A 1 191 ? -0.411 17.944 -25.400 1.00 14.16 215 LEU A O 1
ATOM 1451 N N . PHE A 1 192 ? 0.889 18.855 -23.806 1.00 13.48 216 PHE A N 1
ATOM 1452 C CA . PHE A 1 192 ? -0.145 19.820 -23.482 1.00 14.64 216 PHE A CA 1
ATOM 1453 C C . PHE A 1 192 ? 0.495 21.071 -22.906 1.00 19.08 216 PHE A C 1
ATOM 1454 O O . PHE A 1 192 ? 1.721 21.185 -22.803 1.00 17.52 216 PHE A O 1
ATOM 1462 N N . ASP A 1 193 ? -0.365 22.018 -22.553 1.00 17.43 217 ASP A N 1
ATOM 1463 C CA . ASP A 1 193 ? 0.040 23.284 -21.963 1.00 13.59 217 ASP A CA 1
ATOM 1464 C C . ASP A 1 193 ? -0.139 23.204 -20.458 1.00 15.76 217 ASP A C 1
ATOM 1465 O O . ASP A 1 193 ? -1.277 23.227 -19.970 1.00 13.20 217 ASP A O 1
ATOM 1470 N N . PRO A 1 194 ? 0.936 23.082 -19.687 1.00 15.70 218 PRO A N 1
ATOM 1471 C CA . PRO A 1 194 ? 0.773 22.840 -18.252 1.00 18.23 218 PRO A CA 1
ATOM 1472 C C . PRO A 1 194 ? 0.181 24.020 -17.503 1.00 19.11 218 PRO A C 1
ATOM 1473 O O . PRO A 1 194 ? -0.284 23.824 -16.381 1.00 22.03 218 PRO A O 1
ATOM 1477 N N . ARG A 1 195 ? 0.170 25.230 -18.082 1.00 15.85 219 ARG A N 1
ATOM 1478 C CA . ARG A 1 195 ? -0.476 26.374 -17.432 1.00 21.56 219 ARG A CA 1
ATOM 1479 C C . ARG A 1 195 ? -2.000 26.322 -17.496 1.00 24.99 219 ARG A C 1
ATOM 1480 O O . ARG A 1 195 ? -2.653 27.118 -16.818 1.00 24.60 219 ARG A O 1
ATOM 1488 N N . GLU A 1 196 ? -2.574 25.441 -18.316 1.00 17.00 220 GLU A N 1
ATOM 1489 C CA . GLU A 1 196 ? -4.015 25.308 -18.483 1.00 19.31 220 GLU A CA 1
ATOM 1490 C C . GLU A 1 196 ? -4.601 24.217 -17.604 1.00 15.74 220 GLU A C 1
ATOM 1491 O O . GLU A 1 196 ? -5.809 23.988 -17.662 1.00 16.77 220 GLU A O 1
ATOM 1497 N N . HIS A 1 197 ? -3.757 23.498 -16.856 1.00 13.02 221 HIS A N 1
ATOM 1498 C CA . HIS A 1 197 ? -4.121 22.289 -16.131 1.00 10.34 221 HIS A CA 1
ATOM 1499 C C . HIS A 1 197 ? -3.384 22.294 -14.789 1.00 15.83 221 HIS A C 1
ATOM 1500 O O . HIS A 1 197 ? -2.503 23.121 -14.536 1.00 18.88 221 HIS A O 1
ATOM 1507 N N . CYS A 1 198 ? -3.751 21.368 -13.921 1.00 11.41 222 CYS A N 1
ATOM 1508 C CA . CYS A 1 198 ? -3.021 21.130 -12.675 1.00 10.22 222 CYS A CA 1
ATOM 1509 C C . CYS A 1 198 ? -2.095 19.929 -12.872 1.00 13.48 222 CYS A C 1
ATOM 1510 O O . CYS A 1 198 ? -2.561 18.795 -12.941 1.00 14.34 222 CYS A O 1
ATOM 1513 N N . VAL A 1 199 ? -0.788 20.165 -12.950 1.00 9.80 223 VAL A N 1
ATOM 1514 C CA . VAL A 1 199 ? 0.171 19.076 -13.137 1.00 10.54 223 VAL A CA 1
ATOM 1515 C C . VAL A 1 199 ? 0.848 18.756 -11.807 1.00 10.17 223 VAL A C 1
ATOM 1516 O O . VAL A 1 199 ? 1.573 19.578 -11.235 1.00 10.79 223 VAL A O 1
ATOM 1520 N N . LEU A 1 200 ? 0.580 17.558 -11.314 1.00 9.82 224 LEU A N 1
ATOM 1521 C CA . LEU A 1 200 ? 1.109 17.039 -10.064 1.00 8.47 224 LEU A CA 1
ATOM 1522 C C . LEU A 1 200 ? 2.126 15.967 -10.411 1.00 8.55 224 LEU A C 1
ATOM 1523 O O . LEU A 1 200 ? 1.788 15.004 -11.103 1.00 10.91 224 LEU A O 1
ATOM 1528 N N . GLU A 1 201 ? 3.369 16.160 -9.977 1.00 9.58 225 GLU A N 1
ATOM 1529 C CA . GLU A 1 201 ? 4.426 15.207 -10.265 1.00 9.21 225 GLU A CA 1
ATOM 1530 C C . GLU A 1 201 ? 4.961 14.596 -8.988 1.00 11.49 225 GLU A C 1
ATOM 1531 O O . GLU A 1 201 ? 5.113 15.285 -7.980 1.00 12.65 225 GLU A O 1
ATOM 1537 N N . ALA A 1 202 ? 5.314 13.321 -9.058 1.00 10.15 226 ALA A N 1
ATOM 1538 C CA . ALA A 1 202 ? 5.975 12.645 -7.953 1.00 9.94 226 ALA A CA 1
ATOM 1539 C C . ALA A 1 202 ? 6.670 11.422 -8.515 1.00 11.12 226 ALA A C 1
ATOM 1540 O O . ALA A 1 202 ? 6.393 11.018 -9.651 1.00 10.43 226 ALA A O 1
ATOM 1542 N N . PRO A 1 203 ? 7.557 10.786 -7.741 1.00 10.67 227 PRO A N 1
ATOM 1543 C CA . PRO A 1 203 ? 8.087 9.487 -8.164 1.00 11.74 227 PRO A CA 1
ATOM 1544 C C . PRO A 1 203 ? 6.972 8.457 -8.288 1.00 12.18 227 PRO A C 1
ATOM 1545 O O . PRO A 1 203 ? 5.870 8.617 -7.767 1.00 12.16 227 PRO A O 1
ATOM 1549 N N . HIS A 1 204 ? 7.295 7.362 -8.953 1.00 11.34 228 HIS A N 1
ATOM 1550 C CA . HIS A 1 204 ? 6.334 6.283 -9.128 1.00 11.44 228 HIS A CA 1
ATOM 1551 C C . HIS A 1 204 ? 6.050 5.582 -7.788 1.00 10.80 228 HIS A C 1
ATOM 1552 O O . HIS A 1 204 ? 6.933 5.459 -6.925 1.00 10.91 228 HIS A O 1
ATOM 1559 N N . PRO A 1 205 ? 4.810 5.125 -7.576 1.00 9.45 229 PRO A N 1
ATOM 1560 C CA . PRO A 1 205 ? 4.466 4.469 -6.293 1.00 11.21 229 PRO A CA 1
ATOM 1561 C C . PRO A 1 205 ? 5.008 3.062 -6.110 1.00 13.78 229 PRO A C 1
ATOM 1562 O O . PRO A 1 205 ? 4.825 2.482 -5.026 1.00 12.38 229 PRO A O 1
ATOM 1566 N N . SER A 1 206 ? 5.673 2.487 -7.097 1.00 10.78 230 SER A N 1
ATOM 1567 C CA . SER A 1 206 ? 6.359 1.217 -6.907 1.00 12.76 230 SER A CA 1
ATOM 1568 C C . SER A 1 206 ? 7.292 1.275 -5.698 1.00 14.39 230 SER A C 1
ATOM 1569 O O . SER A 1 206 ? 7.882 2.323 -5.437 1.00 15.00 230 SER A O 1
ATOM 1572 N N . PRO A 1 207 ? 7.472 0.190 -4.960 1.00 15.94 231 PRO A N 1
ATOM 1573 C CA . PRO A 1 207 ? 8.398 0.210 -3.809 1.00 17.16 231 PRO A CA 1
ATOM 1574 C C . PRO A 1 207 ? 9.811 0.682 -4.113 1.00 19.31 231 PRO A C 1
ATOM 1575 O O . PRO A 1 207 ? 10.527 1.135 -3.212 1.00 21.98 231 PRO A O 1
ATOM 1579 N N . LEU A 1 208 ? 10.233 0.556 -5.375 1.00 17.18 232 LEU A N 1
ATOM 1580 C CA . LEU A 1 208 ? 11.581 0.970 -5.761 1.00 20.45 232 LEU A CA 1
ATOM 1581 C C . LEU A 1 208 ? 11.769 2.475 -5.632 1.00 17.76 232 LEU A C 1
ATOM 1582 O O . LEU A 1 208 ? 12.878 2.942 -5.335 1.00 17.03 232 LEU A O 1
ATOM 1587 N N . SER A 1 209 ? 10.704 3.232 -5.816 1.00 14.46 233 SER A N 1
ATOM 1588 C CA . SER A 1 209 ? 10.771 4.682 -5.833 1.00 13.32 233 SER A CA 1
ATOM 1589 C C . SER A 1 209 ? 9.842 5.361 -4.845 1.00 16.24 233 SER A C 1
ATOM 1590 O O . SER A 1 209 ? 9.950 6.579 -4.673 1.00 15.34 233 SER A O 1
ATOM 1593 N N . ALA A 1 210 ? 8.922 4.633 -4.200 1.00 13.21 234 ALA A N 1
ATOM 1594 C CA . ALA A 1 210 ? 7.870 5.314 -3.453 1.00 15.30 234 ALA A CA 1
ATOM 1595 C C . ALA A 1 210 ? 8.425 6.185 -2.327 1.00 14.47 234 ALA A C 1
ATOM 1596 O O . ALA A 1 210 ? 7.809 7.211 -1.987 1.00 14.56 234 ALA A O 1
ATOM 1598 N N . HIS A 1 211 ? 9.540 5.782 -1.712 1.00 14.31 235 HIS A N 1
ATOM 1599 C CA . HIS A 1 211 ? 10.072 6.486 -0.542 1.00 14.01 235 HIS A CA 1
ATOM 1600 C C . HIS A 1 211 ? 10.964 7.661 -0.905 1.00 16.89 235 HIS A C 1
ATOM 1601 O O . HIS A 1 211 ? 11.530 8.299 -0.000 1.00 17.92 235 HIS A O 1
ATOM 1608 N N . ARG A 1 212 ? 11.085 7.945 -2.193 1.00 15.43 236 ARG A N 1
ATOM 1609 C CA A ARG A 1 212 ? 11.740 9.101 -2.779 0.51 16.67 236 ARG A CA 1
ATOM 1610 C CA B ARG A 1 212 ? 11.777 9.134 -2.669 0.49 16.58 236 ARG A CA 1
ATOM 1611 C C . ARG A 1 212 ? 10.839 10.325 -2.854 1.00 16.25 236 ARG A C 1
ATOM 1612 O O . ARG A 1 212 ? 11.270 11.361 -3.368 1.00 21.89 236 ARG A O 1
ATOM 1627 N N . GLY A 1 213 ? 9.577 10.204 -2.476 1.00 15.04 237 GLY A N 1
ATOM 1628 C CA . GLY A 1 213 ? 8.692 11.338 -2.536 1.00 13.95 237 GLY A CA 1
ATOM 1629 C C . GLY A 1 213 ? 7.282 11.020 -3.010 1.00 14.23 237 GLY A C 1
ATOM 1630 O O . GLY A 1 213 ? 6.449 11.923 -3.067 1.00 15.40 237 GLY A O 1
ATOM 1631 N N . PHE A 1 214 ? 6.972 9.770 -3.369 1.00 12.76 238 PHE A N 1
ATOM 1632 C CA . PHE A 1 214 ? 5.564 9.487 -3.616 1.00 8.49 238 PHE A CA 1
ATOM 1633 C C . PHE A 1 214 ? 4.794 9.528 -2.299 1.00 11.69 238 PHE A C 1
ATOM 1634 O O . PHE A 1 214 ? 3.775 10.213 -2.164 1.00 12.83 238 PHE A O 1
ATOM 1642 N N . LEU A 1 215 ? 5.266 8.788 -1.322 1.00 12.89 239 LEU A N 1
ATOM 1643 C CA . LEU A 1 215 ? 4.645 8.862 -0.011 1.00 11.65 239 LEU A CA 1
ATOM 1644 C C . LEU A 1 215 ? 4.962 10.237 0.554 1.00 15.24 239 LEU A C 1
ATOM 1645 O O . LEU A 1 215 ? 6.133 10.603 0.720 1.00 18.00 239 LEU A O 1
ATOM 1650 N N . GLY A 1 216 ? 3.919 11.019 0.766 1.00 16.64 240 GLY A N 1
ATOM 1651 C CA . GLY A 1 216 ? 4.054 12.391 1.199 1.00 14.29 240 GLY A CA 1
ATOM 1652 C C . GLY A 1 216 ? 3.666 13.416 0.161 1.00 11.54 240 GLY A C 1
ATOM 1653 O O . GLY A 1 216 ? 3.662 14.609 0.487 1.00 14.64 240 GLY A O 1
ATOM 1654 N N . CYS A 1 217 ? 3.308 13.005 -1.067 1.00 10.79 241 CYS A N 1
ATOM 1655 C CA . CYS A 1 217 ? 3.123 13.959 -2.158 1.00 10.16 241 CYS A CA 1
ATOM 1656 C C . CYS A 1 217 ? 1.783 14.698 -2.094 1.00 9.32 241 CYS A C 1
ATOM 1657 O O . CYS A 1 217 ? 1.637 15.752 -2.725 1.00 11.92 241 CYS A O 1
ATOM 1660 N N . ARG A 1 218 ? 0.812 14.169 -1.348 1.00 9.77 242 ARG A N 1
ATOM 1661 C CA . ARG A 1 218 ? -0.469 14.835 -1.127 1.00 10.27 242 ARG A CA 1
ATOM 1662 C C . ARG A 1 218 ? -1.269 15.013 -2.410 1.00 10.64 242 ARG A C 1
ATOM 1663 O O . ARG A 1 218 ? -2.157 15.872 -2.479 1.00 10.89 242 ARG A O 1
ATOM 1671 N N . HIS A 1 219 ? -1.009 14.228 -3.453 1.00 6.21 243 HIS A N 1
ATOM 1672 C CA . HIS A 1 219 ? -1.625 14.541 -4.741 1.00 7.20 243 HIS A CA 1
ATOM 1673 C C . HIS A 1 219 ? -3.142 14.478 -4.695 1.00 8.35 243 HIS A C 1
ATOM 1674 O O . HIS A 1 219 ? -3.814 15.266 -5.370 1.00 8.57 243 HIS A O 1
ATOM 1681 N N . PHE A 1 220 ? -3.695 13.518 -3.953 1.00 10.22 244 PHE A N 1
ATOM 1682 C CA . PHE A 1 220 ? -5.148 13.346 -3.928 1.00 10.96 244 PHE A CA 1
ATOM 1683 C C . PHE A 1 220 ? -5.841 14.536 -3.278 1.00 8.47 244 PHE A C 1
ATOM 1684 O O . PHE A 1 220 ? -6.916 14.943 -3.737 1.00 10.44 244 PHE A O 1
ATOM 1692 N N . ALA A 1 221 ? -5.225 15.141 -2.264 1.00 9.10 245 ALA A N 1
ATOM 1693 C CA . ALA A 1 221 ? -5.775 16.354 -1.667 1.00 10.08 245 ALA A CA 1
ATOM 1694 C C . ALA A 1 221 ? -5.568 17.564 -2.577 1.00 11.05 245 ALA A C 1
ATOM 1695 O O . ALA A 1 221 ? -6.445 18.432 -2.691 1.00 11.20 245 ALA A O 1
ATOM 1697 N N . LEU A 1 222 ? -4.380 17.673 -3.178 1.00 9.75 246 LEU A N 1
ATOM 1698 C CA . LEU A 1 222 ? -4.126 18.784 -4.091 1.00 9.55 246 LEU A CA 1
ATOM 1699 C C . LEU A 1 222 ? -5.098 18.771 -5.254 1.00 10.11 246 LEU A C 1
ATOM 1700 O O . LEU A 1 222 ? -5.552 19.831 -5.697 1.00 10.65 246 LEU A O 1
ATOM 1705 N N . ALA A 1 223 ? -5.375 17.585 -5.797 1.00 9.19 247 ALA A N 1
ATOM 1706 C CA . ALA A 1 223 ? -6.296 17.452 -6.920 1.00 10.27 247 ALA A CA 1
ATOM 1707 C C . ALA A 1 223 ? -7.671 17.970 -6.536 1.00 10.67 247 ALA A C 1
ATOM 1708 O O . ALA A 1 223 ? -8.329 18.687 -7.307 1.00 10.72 247 ALA A O 1
ATOM 1710 N N . ASN A 1 224 ? -8.124 17.628 -5.332 1.00 10.51 248 ASN A N 1
ATOM 1711 C CA . ASN A 1 224 ? -9.466 18.038 -4.937 1.00 8.66 248 ASN A CA 1
ATOM 1712 C C . ASN A 1 224 ? -9.542 19.536 -4.699 1.00 11.85 248 ASN A C 1
ATOM 1713 O O . ASN A 1 224 ? -10.569 20.164 -4.982 1.00 12.41 248 ASN A O 1
ATOM 1718 N N . ASP A 1 225 ? -8.475 20.136 -4.165 1.00 10.77 249 ASP A N 1
ATOM 1719 C CA . ASP A 1 225 ? -8.445 21.587 -4.046 1.00 12.45 249 ASP A CA 1
ATOM 1720 C C . ASP A 1 225 ? -8.595 22.258 -5.403 1.00 10.96 249 ASP A C 1
ATOM 1721 O O . ASP A 1 225 ? -9.329 23.238 -5.543 1.00 13.18 249 ASP A O 1
ATOM 1726 N N . TYR A 1 226 ? -7.884 21.756 -6.412 1.00 10.57 250 TYR A N 1
ATOM 1727 C CA . TYR A 1 226 ? -7.963 22.373 -7.734 1.00 9.95 250 TYR A CA 1
ATOM 1728 C C . TYR A 1 226 ? -9.337 22.182 -8.351 1.00 12.40 250 TYR A C 1
ATOM 1729 O O . TYR A 1 226 ? -9.893 23.112 -8.938 1.00 13.54 250 TYR A O 1
ATOM 1738 N N . LEU A 1 227 ? -9.920 20.995 -8.200 1.00 11.32 251 LEU A N 1
ATOM 1739 C CA . LEU A 1 227 ? -11.274 20.795 -8.713 1.00 13.20 251 LEU A CA 1
ATOM 1740 C C . LEU A 1 227 ? -12.254 21.782 -8.089 1.00 13.95 251 LEU A C 1
ATOM 1741 O O . LEU A 1 227 ? -13.046 22.419 -8.799 1.00 14.77 251 LEU A O 1
ATOM 1746 N N . VAL A 1 228 ? -12.222 21.939 -6.765 1.00 11.80 252 VAL A N 1
ATOM 1747 C CA . VAL A 1 228 ? -13.184 22.827 -6.102 1.00 12.43 252 VAL A CA 1
ATOM 1748 C C . VAL A 1 228 ? -12.929 24.270 -6.492 1.00 13.99 252 VAL A C 1
ATOM 1749 O O . VAL A 1 228 ? -13.867 25.067 -6.643 1.00 16.58 252 VAL A O 1
ATOM 1753 N N . LYS A 1 229 ? -11.661 24.627 -6.683 1.00 14.40 253 LYS A N 1
ATOM 1754 C CA . LYS A 1 229 ? -11.319 25.964 -7.155 1.00 16.96 253 LYS A CA 1
ATOM 1755 C C . LYS A 1 229 ? -11.995 26.268 -8.475 1.00 17.24 253 LYS A C 1
ATOM 1756 O O . LYS A 1 229 ? -12.389 27.416 -8.720 1.00 21.51 253 LYS A O 1
ATOM 1762 N N . HIS A 1 230 ? -12.162 25.260 -9.322 1.00 16.37 254 HIS A N 1
ATOM 1763 C CA . HIS A 1 230 ? -12.776 25.424 -10.630 1.00 22.05 254 HIS A CA 1
ATOM 1764 C C . HIS A 1 230 ? -14.234 24.986 -10.633 1.00 21.26 254 HIS A C 1
ATOM 1765 O O . HIS A 1 230 ? -14.822 24.797 -11.700 1.00 28.65 254 HIS A O 1
ATOM 1772 N N . GLY A 1 231 ? -14.845 24.874 -9.455 1.00 21.22 255 GLY A N 1
ATOM 1773 C CA . GLY A 1 231 ? -16.279 24.678 -9.373 1.00 26.06 255 GLY A CA 1
ATOM 1774 C C . GLY A 1 231 ? -16.744 23.256 -9.585 1.00 28.68 255 GLY A C 1
ATOM 1775 O O . GLY A 1 231 ? -17.957 23.015 -9.630 1.00 28.50 255 GLY A O 1
ATOM 1776 N N . ARG A 1 232 ? -15.820 22.310 -9.698 1.00 20.53 256 ARG A N 1
ATOM 1777 C CA A ARG A 1 232 ? -16.162 20.912 -9.913 0.46 18.18 256 ARG A CA 1
ATOM 1778 C CA B ARG A 1 232 ? -16.148 20.909 -9.910 0.54 18.15 256 ARG A CA 1
ATOM 1779 C C . ARG A 1 232 ? -16.221 20.162 -8.584 1.00 21.03 256 ARG A C 1
ATOM 1780 O O . ARG A 1 232 ? -15.551 20.516 -7.618 1.00 19.74 256 ARG A O 1
ATOM 1795 N N . ALA A 1 233 ? -17.035 19.116 -8.555 1.00 17.52 257 ALA A N 1
ATOM 1796 C CA . ALA A 1 233 ? -17.156 18.298 -7.356 1.00 13.68 257 ALA A CA 1
ATOM 1797 C C . ALA A 1 233 ? -15.865 17.505 -7.137 1.00 14.50 257 ALA A C 1
ATOM 1798 O O . ALA A 1 233 ? -15.294 16.960 -8.092 1.00 14.13 257 ALA A O 1
ATOM 1800 N N . PRO A 1 234 ? -15.388 17.414 -5.898 1.00 11.45 258 PRO A N 1
ATOM 1801 C CA . PRO A 1 234 ? -14.147 16.668 -5.627 1.00 10.51 258 PRO A CA 1
ATOM 1802 C C . PRO A 1 234 ? -14.358 15.157 -5.744 1.00 12.18 258 PRO A C 1
ATOM 1803 O O . PRO A 1 234 ? -15.483 14.655 -5.747 1.00 13.65 258 PRO A O 1
ATOM 1807 N N . ILE A 1 235 ? -13.248 14.439 -5.887 1.00 10.56 259 ILE A N 1
ATOM 1808 C CA . ILE A 1 235 ? -13.272 12.982 -5.914 1.00 12.02 259 ILE A CA 1
ATOM 1809 C C . ILE A 1 235 ? -13.414 12.451 -4.494 1.00 13.42 259 ILE A C 1
ATOM 1810 O O . ILE A 1 235 ? -12.786 12.954 -3.556 1.00 12.41 259 ILE A O 1
ATOM 1815 N N . ASP A 1 236 ? -14.246 11.426 -4.344 1.00 11.79 260 ASP A N 1
ATOM 1816 C CA . ASP A 1 236 ? -14.306 10.596 -3.140 1.00 13.08 260 ASP A CA 1
ATOM 1817 C C . ASP A 1 236 ? -13.298 9.468 -3.328 1.00 13.13 260 ASP A C 1
ATOM 1818 O O . ASP A 1 236 ? -13.553 8.518 -4.073 1.00 13.18 260 ASP A O 1
ATOM 1823 N N . TRP A 1 237 ? -12.143 9.585 -2.670 1.00 12.45 261 TRP A N 1
ATOM 1824 C CA . TRP A 1 237 ? -11.042 8.652 -2.893 1.00 12.65 261 TRP A CA 1
ATOM 1825 C C . TRP A 1 237 ? -11.188 7.373 -2.081 1.00 14.76 261 TRP A C 1
ATOM 1826 O O . TRP A 1 237 ? -10.297 6.524 -2.137 1.00 14.23 261 TRP A O 1
ATOM 1837 N N . ARG A 1 238 ? -12.276 7.232 -1.344 1.00 12.53 262 ARG A N 1
ATOM 1838 C CA . ARG A 1 238 ? -12.615 5.965 -0.710 1.00 12.87 262 ARG A CA 1
ATOM 1839 C C . ARG A 1 238 ? -12.925 4.926 -1.783 1.00 16.20 262 ARG A C 1
ATOM 1840 O O . ARG A 1 238 ? -13.121 5.248 -2.949 1.00 21.08 262 ARG A O 1
ATOM 1848 N N . LEU A 1 239 ? -12.985 3.673 -1.381 1.00 16.13 263 LEU A N 1
ATOM 1849 C CA . LEU A 1 239 ? -13.544 2.655 -2.248 1.00 19.28 263 LEU A CA 1
ATOM 1850 C C . LEU A 1 239 ? -14.688 1.959 -1.514 1.00 25.33 263 LEU A C 1
ATOM 1851 O O . LEU A 1 239 ? -14.608 1.780 -0.297 1.00 24.24 263 LEU A O 1
ATOM 1856 N N . PRO A 1 240 ? -15.758 1.569 -2.208 1.00 24.06 264 PRO A N 1
ATOM 1857 C CA . PRO A 1 240 ? -16.855 0.866 -1.529 1.00 29.93 264 PRO A CA 1
ATOM 1858 C C . PRO A 1 240 ? -16.359 -0.475 -1.007 1.00 33.64 264 PRO A C 1
ATOM 1859 O O . PRO A 1 240 ? -15.318 -0.973 -1.424 1.00 30.12 264 PRO A O 1
ATOM 1863 N N . ASP A 1 241 ? -17.102 -1.054 -0.054 1.00 34.31 265 ASP A N 1
ATOM 1864 C CA . ASP A 1 241 ? -16.563 -2.206 0.668 1.00 42.16 265 ASP A CA 1
ATOM 1865 C C . ASP A 1 241 ? -16.411 -3.432 -0.230 1.00 43.23 265 ASP A C 1
ATOM 1866 O O . ASP A 1 241 ? -15.483 -4.227 -0.025 1.00 46.27 265 ASP A O 1
ATOM 1871 N N . ALA A 1 242 ? -17.286 -3.599 -1.225 1.00 40.88 266 ALA A N 1
ATOM 1872 C CA . ALA A 1 242 ? -17.195 -4.704 -2.173 1.00 50.40 266 ALA A CA 1
ATOM 1873 C C . ALA A 1 242 ? -16.959 -4.164 -3.580 1.00 57.15 266 ALA A C 1
ATOM 1874 O O . ALA A 1 242 ? -17.377 -3.047 -3.915 1.00 48.01 266 ALA A O 1
ATOM 1876 N N . ALA A 1 243 ? -16.289 -4.975 -4.402 1.00 52.33 267 ALA A N 1
ATOM 1877 C CA . ALA A 1 243 ? -15.996 -4.614 -5.792 1.00 44.26 267 ALA A CA 1
ATOM 1878 C C . ALA A 1 243 ? -17.046 -5.162 -6.767 1.00 57.66 267 ALA A C 1
ATOM 1879 O O . ALA A 1 243 ? -18.107 -5.655 -6.360 1.00 50.46 267 ALA A O 1
#

B-factor: mean 21.95, std 12.85, range [5.91, 93.78]

Solvent-accessible surface area: 10632 Å² total; per-residue (Å²): 100,82,71,3,88,48,19,4,89,86,9,24,90,69,0,104,42,2,0,93,64,4,48,75,46,140,20,21,60,78,7,9,185,87,1,38,36,22,48,93,80,65,90,32,8,34,7,56,45,1,6,51,2,0,120,54,1,73,2,94,83,1,32,0,0,2,2,8,79,47,8,45,71,24,78,16,183,62,69,37,30,10,26,9,4,0,18,0,0,18,76,53,5,140,22,11,60,16,0,110,6,2,9,112,6,7,27,84,42,66,65,76,142,66,38,160,19,0,7,1,38,50,2,1,84,53,2,0,0,2,0,12,0,1,9,0,3,53,110,83,34,80,71,44,12,22,115,192,17,0,22,109,1,0,41,25,2,2,76,38,1,2,90,133,45,144,57,0,0,0,0,0,5,15,84,65,7,42,65,19,90,92,39,24,67,29,199,64,12,20,36,18,85,8,28,59,0,22,74,169,11,0,153,178,32,0,53,59,21,122,6,0,22,68,0,22,98,31,1,88,149,65,72,67,63,71,8,56,4,142,21,64,106,80,69

Secondary structure (DSSP, 8-state):
---HHHHHHTS-HHHHHHHHHHHTSTTHHHHHHHHHHHHHTT--EE-SSTTHHHHHS-GGG--EEEEESSPP--EETTEES-SSSSS---TTSPPPHHHHHHHHHHHHHH-PPPPSS---HHHHTTTEEEEESS--EETT--SPSSHHHHHHHHHHHHHHHHHHS-S-EEEEESHHHHGGGGGS-GGGSEEEEE--SSTTTGGGTTTT--HHHHHHHHHHHTTPPPP-----S--

InterPro domains:
  IPR002043 Uracil-DNA glycosylase family 1 [MF_00148] (44-262)
  IPR002043 Uracil-DNA glycosylase family 1 [PTHR11264] (37-264)
  IPR002043 Uracil-DNA glycosylase family 1 [TIGR00628] (45-255)
  IPR002043 Uracil-DNA glycosylase family 1 [cd10027] (63-261)
  IPR005122 Uracil-DNA glycosylase-like [PF03167] (91-251)
  IPR005122 Uracil-DNA glycosylase-like [SM00986] (87-251)
  IPR018085 Uracil-DNA glycosylase, active site [PS00130] (95-104)
  IPR036895 Uracil-DNA glycosylase-like domain superfamily [G3DSA:3.40.470.10] (37-267)
  IPR036895 Uracil-DNA glycosylase-like domain superfamily [SSF52141] (43-263)

Foldseek 3Di:
DDQVVVLLVPADVQLVVLQVVLCVDPLNVVVRCQVVVCVVVPFAKDDPNLAVLCNLAPLVQAAEEEEAAAFQQEAAPPHGQGHHFAQAGDFPHARDQLQQLVQVQVCVLPVDDRAPHGHCSVQSNNRYRRYHQQRMDTHPDPDGDCRVSSNVRVLSNVLSSPVVDFAHEYEQADPVSVVSCVSHDCVRYHYQYYHRSHPVGCVVGVRPSSSLVVSQVSCVVVVHHHGPPDDDRGD

Sequence (235 aa):
TPTLESQFDALPPDWRAILEPFVASDAYAPLCRFVDGERAAGKAIYPADVFRRALRRLTHPDDVKVVILGQDPYHGEDRGIPQAHGLAFSVPPGVRPPPSSLRNIFKEISADFGYEAPRHGCLDTWASQGVLLLNTVLTVERSSAASHAKRGWEKCTDTLIHELATRHRHLVFMLWGAHAQAKRALFDPREHCVLEAPHPSPLSAHRRGFLGCRHFALANDYLVKHGRRAPIDWRLPDAA

Organism: Burkholderia thailandensis (strain ATCC 700388 / DSM 13276 / CCUG 48851 / CIP 106301 / E264) (NCBI:txid271848)